Protein AF-A0A924T4J7-F1 (afdb_monomer)

Structure (mmCIF, N/CA/C/O backbone):
data_AF-A0A924T4J7-F1
#
_entry.id   AF-A0A924T4J7-F1
#
loop_
_atom_site.group_PDB
_atom_site.id
_atom_site.type_symbol
_atom_site.label_atom_id
_atom_site.label_alt_id
_atom_site.label_comp_id
_atom_site.label_asym_id
_atom_site.label_entity_id
_atom_site.label_seq_id
_atom_site.pdbx_PDB_ins_code
_atom_site.Cartn_x
_atom_site.Cartn_y
_atom_site.Cartn_z
_atom_site.occupancy
_atom_site.B_iso_or_equiv
_atom_site.auth_seq_id
_atom_site.auth_comp_id
_atom_site.auth_asym_id
_atom_site.auth_atom_id
_atom_site.pdbx_PDB_model_num
ATOM 1 N N . MET A 1 1 ? -29.521 -11.079 -44.364 1.00 37.94 1 MET A N 1
ATOM 2 C CA . MET A 1 1 ? -28.162 -11.646 -44.532 1.00 37.94 1 MET A CA 1
ATOM 3 C C . MET A 1 1 ? -27.134 -10.562 -44.211 1.00 37.94 1 MET A C 1
ATOM 5 O O . MET A 1 1 ? -26.866 -9.727 -45.057 1.00 37.94 1 MET A O 1
ATOM 9 N N . ASN A 1 2 ? -26.623 -10.524 -42.976 1.00 34.38 2 ASN A N 1
ATOM 10 C CA . ASN A 1 2 ? -25.603 -9.573 -42.510 1.00 34.38 2 ASN A CA 1
ATOM 11 C C . ASN A 1 2 ? -24.602 -10.342 -41.637 1.00 34.38 2 ASN A C 1
ATOM 13 O O . ASN A 1 2 ? -24.875 -10.587 -40.467 1.00 34.38 2 ASN A O 1
ATOM 17 N N . ARG A 1 3 ? -23.474 -10.766 -42.210 1.00 38.16 3 ARG A N 1
ATOM 18 C CA . ARG A 1 3 ? -22.336 -11.340 -41.471 1.00 38.16 3 ARG A CA 1
ATOM 19 C C . ARG A 1 3 ? -21.030 -11.013 -42.186 1.00 38.16 3 ARG A C 1
ATOM 21 O O . ARG A 1 3 ? -20.357 -11.911 -42.654 1.00 38.16 3 ARG A O 1
ATOM 28 N N . LEU A 1 4 ? -20.701 -9.732 -42.315 1.00 43.81 4 LEU A N 1
ATOM 29 C CA . LEU A 1 4 ? -19.388 -9.276 -42.786 1.00 43.81 4 LEU A CA 1
ATOM 30 C C . LEU A 1 4 ? -19.148 -7.856 -42.241 1.00 43.81 4 LEU A C 1
ATOM 32 O O . LEU A 1 4 ? -19.305 -6.886 -42.971 1.00 43.81 4 LEU A O 1
ATOM 36 N N . SER A 1 5 ? -18.855 -7.707 -40.941 1.00 44.81 5 SER A N 1
ATOM 37 C CA . SER A 1 5 ? -18.287 -6.442 -40.417 1.00 44.81 5 SER A CA 1
ATOM 38 C C . SER A 1 5 ? -17.597 -6.524 -39.042 1.00 44.81 5 SER A C 1
ATOM 40 O O . SER A 1 5 ? -17.389 -5.485 -38.425 1.00 44.81 5 SER A O 1
ATOM 42 N N . MET A 1 6 ? -17.253 -7.709 -38.523 1.00 33.22 6 MET A N 1
ATOM 43 C CA . MET A 1 6 ? -16.568 -7.810 -37.216 1.00 33.22 6 MET A CA 1
ATOM 44 C C . MET A 1 6 ? -15.094 -8.217 -37.311 1.00 33.22 6 MET A C 1
ATOM 46 O O . MET A 1 6 ? -14.317 -7.887 -36.425 1.00 33.22 6 MET A O 1
ATOM 50 N N . THR A 1 7 ? -14.660 -8.843 -38.405 1.00 35.38 7 THR A N 1
ATOM 51 C CA . THR A 1 7 ? -13.267 -9.293 -38.565 1.00 35.38 7 THR A CA 1
ATOM 52 C C . THR A 1 7 ? -12.297 -8.192 -39.009 1.00 35.38 7 THR A C 1
ATOM 54 O O . THR A 1 7 ? -11.117 -8.275 -38.697 1.00 35.38 7 THR A O 1
ATOM 57 N N . ALA A 1 8 ? -12.767 -7.119 -39.656 1.00 32.56 8 ALA A N 1
ATOM 58 C CA . ALA A 1 8 ? -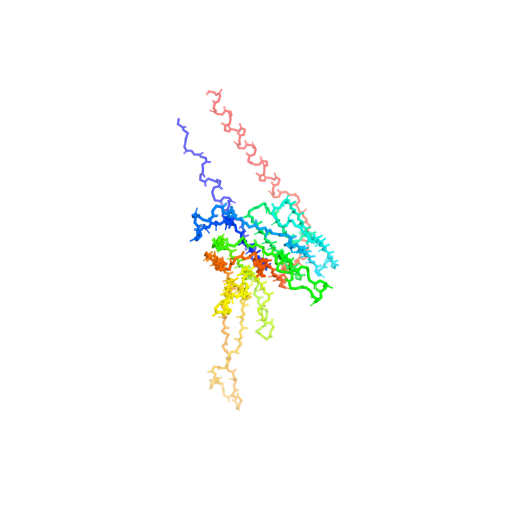11.894 -6.014 -40.083 1.00 32.56 8 ALA A CA 1
ATOM 59 C C . ALA A 1 8 ? -11.504 -5.058 -38.936 1.00 32.56 8 ALA A C 1
ATOM 61 O O . ALA A 1 8 ? -10.431 -4.465 -38.968 1.00 32.56 8 ALA A O 1
ATOM 62 N N . VAL A 1 9 ? -12.341 -4.943 -37.897 1.00 36.50 9 VAL A N 1
ATOM 63 C CA . VAL A 1 9 ? -12.056 -4.096 -36.723 1.00 36.50 9 VAL A CA 1
ATOM 64 C C . VAL A 1 9 ? -11.071 -4.786 -35.768 1.00 36.50 9 VAL A C 1
ATOM 66 O O . VAL A 1 9 ? -10.249 -4.120 -35.149 1.00 36.50 9 VAL A O 1
ATOM 69 N N . ALA A 1 10 ? -11.073 -6.123 -35.717 1.00 32.06 10 ALA A N 1
ATOM 70 C CA . ALA A 1 10 ? -10.156 -6.892 -34.875 1.00 32.06 10 ALA A CA 1
ATOM 71 C C . ALA A 1 10 ? -8.697 -6.869 -35.381 1.00 32.06 10 ALA A C 1
ATOM 73 O O . ALA A 1 10 ? -7.774 -6.828 -34.574 1.00 32.06 10 ALA A O 1
ATOM 74 N N . CYS A 1 11 ? -8.466 -6.823 -36.700 1.00 31.88 11 CYS A N 1
ATOM 75 C CA . CYS A 1 11 ? -7.107 -6.722 -37.253 1.00 31.88 11 CYS A CA 1
ATOM 76 C C . CYS A 1 11 ? -6.534 -5.294 -37.241 1.00 31.88 11 CYS A C 1
ATOM 78 O O . CYS A 1 11 ? -5.317 -5.139 -37.267 1.00 31.88 11 CYS A O 1
ATOM 80 N N . ALA A 1 12 ? -7.372 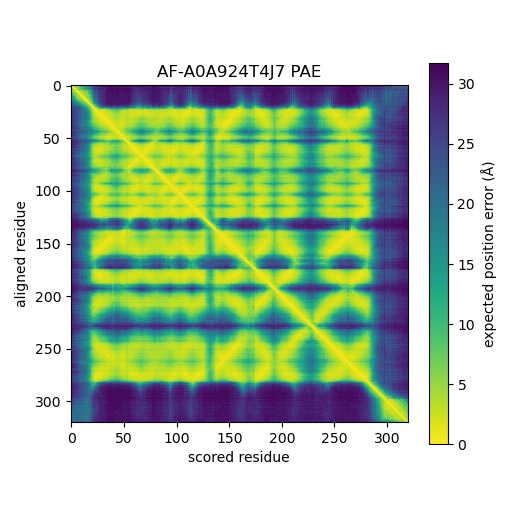-4.254 -37.153 1.00 30.53 12 ALA A N 1
ATOM 81 C CA . ALA A 1 12 ? -6.909 -2.867 -37.042 1.00 30.53 12 ALA A CA 1
ATOM 82 C C . ALA A 1 12 ? -6.394 -2.510 -35.630 1.00 30.53 12 ALA A C 1
ATOM 84 O O . ALA A 1 12 ? -5.595 -1.590 -35.490 1.00 30.53 12 ALA A O 1
ATOM 85 N N . LEU A 1 13 ? -6.788 -3.270 -34.600 1.00 36.28 13 LEU A N 1
ATOM 86 C CA . LEU A 1 13 ? -6.263 -3.170 -33.227 1.00 36.28 13 LEU A CA 1
ATOM 87 C C . LEU A 1 13 ? -5.001 -4.019 -32.989 1.00 36.28 13 LEU A C 1
ATOM 89 O O . LEU A 1 13 ? -4.328 -3.840 -31.983 1.00 36.28 13 LEU A O 1
ATOM 93 N N . ALA A 1 14 ? -4.652 -4.922 -33.911 1.00 31.06 14 ALA A N 1
ATOM 94 C CA . ALA A 1 14 ? -3.444 -5.750 -33.822 1.00 31.06 14 ALA A CA 1
ATOM 95 C C . ALA A 1 14 ? -2.208 -5.105 -34.487 1.00 31.06 14 ALA A C 1
ATOM 97 O O . ALA A 1 14 ? -1.116 -5.664 -34.435 1.00 31.06 14 ALA A O 1
ATOM 98 N N . LEU A 1 15 ? -2.376 -3.933 -35.113 1.00 34.62 15 LEU A N 1
ATOM 99 C CA . LEU A 1 15 ? -1.318 -3.171 -35.792 1.00 34.62 15 LEU A CA 1
ATOM 100 C C . LEU A 1 15 ? -0.992 -1.833 -35.109 1.00 34.62 15 LEU A C 1
ATOM 102 O O . LEU A 1 15 ? -0.152 -1.085 -35.611 1.00 34.62 15 LEU A O 1
ATOM 106 N N . SER A 1 16 ? -1.574 -1.542 -33.940 1.00 31.28 16 SER A N 1
ATOM 107 C CA . SER A 1 16 ? -0.942 -0.610 -33.005 1.00 31.28 16 SER A CA 1
ATOM 108 C C . SER A 1 16 ? 0.301 -1.303 -32.462 1.00 31.28 16 SER A C 1
ATOM 110 O O . SER A 1 16 ? 0.232 -2.069 -31.501 1.00 31.28 16 SER A O 1
ATOM 112 N N . ALA A 1 17 ? 1.412 -1.095 -33.167 1.00 32.94 17 ALA A N 1
ATOM 113 C CA . ALA A 1 17 ? 2.747 -1.464 -32.751 1.00 32.94 17 ALA A CA 1
ATOM 114 C C . ALA A 1 17 ? 2.880 -1.263 -31.239 1.00 32.94 17 ALA A C 1
ATOM 116 O O . ALA A 1 17 ? 2.625 -0.173 -30.728 1.00 32.94 17 ALA A O 1
ATOM 117 N N . THR A 1 18 ? 3.246 -2.330 -30.538 1.00 37.53 18 THR A N 1
ATOM 118 C CA . THR A 1 18 ? 3.709 -2.287 -29.158 1.00 37.53 18 THR A CA 1
ATOM 119 C C . THR A 1 18 ? 4.924 -1.367 -29.104 1.00 37.53 18 THR A C 1
ATOM 121 O O . THR A 1 18 ? 6.061 -1.812 -29.247 1.00 37.53 18 THR A O 1
ATOM 124 N N . THR A 1 19 ? 4.702 -0.067 -28.947 1.00 39.88 19 THR A N 1
ATOM 125 C CA . THR A 1 19 ? 5.719 0.840 -28.438 1.00 39.88 19 THR A CA 1
ATOM 126 C C . THR A 1 19 ? 5.965 0.387 -27.012 1.00 39.88 19 THR A C 1
ATOM 128 O O . THR A 1 19 ? 5.168 0.625 -26.108 1.00 39.88 19 THR A O 1
ATOM 131 N N . SER A 1 20 ? 7.009 -0.409 -26.846 1.00 50.53 20 SER A N 1
ATOM 132 C CA . SER A 1 20 ? 7.425 -0.938 -25.567 1.00 50.53 20 SER A CA 1
ATOM 133 C C . SER A 1 20 ? 8.014 0.229 -24.771 1.00 50.53 20 SER A C 1
ATOM 135 O O . SER A 1 20 ? 9.149 0.646 -24.991 1.00 50.53 20 SER A O 1
ATOM 137 N N . PHE A 1 21 ? 7.191 0.833 -23.919 1.00 60.69 21 PHE A N 1
ATOM 138 C CA . PHE A 1 21 ? 7.582 1.952 -23.070 1.00 60.69 21 PHE A CA 1
ATOM 139 C C . PHE A 1 21 ? 8.221 1.442 -21.777 1.00 60.69 21 PHE A C 1
ATOM 141 O O . PHE A 1 21 ? 7.867 0.371 -21.280 1.00 60.69 21 PHE A O 1
ATOM 148 N N . ALA A 1 22 ? 9.160 2.215 -21.231 1.00 65.00 22 ALA A N 1
ATOM 149 C CA . ALA A 1 22 ? 9.528 2.085 -19.830 1.00 65.00 22 ALA A CA 1
ATOM 150 C C . ALA A 1 22 ? 8.324 2.516 -18.990 1.00 65.00 22 ALA A C 1
ATOM 152 O O . ALA A 1 22 ? 7.876 3.660 -19.094 1.00 65.00 22 ALA A O 1
ATOM 153 N N . ALA A 1 23 ? 7.769 1.589 -18.219 1.00 82.88 23 ALA A N 1
ATOM 154 C CA . ALA A 1 23 ? 6.587 1.845 -17.418 1.00 82.88 23 ALA A CA 1
ATOM 155 C C . ALA A 1 23 ? 6.701 1.131 -16.078 1.00 82.88 23 ALA A C 1
ATOM 157 O O . ALA A 1 23 ? 7.076 -0.039 -16.003 1.00 82.88 23 ALA A O 1
ATOM 158 N N . SER A 1 24 ? 6.338 1.850 -15.029 1.00 91.19 24 SER A N 1
ATOM 159 C CA . SER A 1 24 ? 6.231 1.329 -13.675 1.00 91.19 24 SER A CA 1
ATOM 160 C C . SER A 1 24 ? 4.852 1.675 -13.154 1.00 91.19 24 SER A C 1
ATOM 162 O O . SER A 1 24 ? 4.409 2.811 -13.290 1.00 91.19 24 SER A O 1
ATOM 164 N N . SER A 1 25 ? 4.162 0.719 -12.549 1.00 94.44 25 SER A N 1
ATOM 165 C CA . SER A 1 25 ? 2.872 0.949 -11.904 1.00 94.44 25 SER A CA 1
ATOM 166 C C . SER A 1 25 ? 2.764 0.128 -10.635 1.00 94.44 25 SER A C 1
ATOM 168 O O . SER A 1 25 ? 3.286 -0.982 -10.549 1.00 94.44 25 SER A O 1
ATOM 170 N N . ALA A 1 26 ? 2.111 0.686 -9.628 1.00 95.38 26 ALA A N 1
ATOM 171 C CA . ALA A 1 26 ? 1.856 -0.010 -8.380 1.00 95.38 26 ALA A CA 1
ATOM 172 C C . ALA A 1 26 ? 0.514 0.419 -7.804 1.00 95.38 26 ALA A C 1
ATOM 174 O O . ALA A 1 26 ? 0.115 1.580 -7.916 1.00 95.38 26 ALA A O 1
ATOM 175 N N . SER A 1 27 ? -0.164 -0.518 -7.156 1.00 96.81 27 SER A N 1
ATOM 176 C CA . SER A 1 27 ? -1.366 -0.269 -6.372 1.00 96.81 27 SER A CA 1
ATOM 177 C C . SER A 1 27 ? -1.313 -1.063 -5.071 1.00 96.81 27 SER A C 1
ATOM 179 O O . SER A 1 27 ? -0.812 -2.184 -5.004 1.00 96.81 27 SER A O 1
ATOM 181 N N . ALA A 1 28 ? -1.822 -0.460 -4.008 1.00 96.38 28 ALA A N 1
ATOM 182 C CA . ALA A 1 28 ? -1.979 -1.078 -2.707 1.00 96.38 28 ALA A CA 1
ATOM 183 C C . ALA A 1 28 ? -3.353 -0.706 -2.160 1.00 96.38 28 ALA A C 1
ATOM 185 O O . ALA A 1 28 ? -3.774 0.452 -2.224 1.00 96.38 28 ALA A O 1
ATOM 186 N N . SER A 1 29 ? -4.064 -1.684 -1.613 1.00 96.88 29 SER A N 1
ATOM 187 C CA . SER A 1 29 ? -5.375 -1.459 -1.027 1.00 96.88 29 SER A CA 1
ATOM 188 C C . SER A 1 29 ? -5.626 -2.323 0.195 1.00 96.88 29 SER A C 1
ATOM 190 O O . SER A 1 29 ? -5.161 -3.457 0.285 1.00 96.88 29 SER A O 1
ATOM 192 N N . ILE A 1 30 ? -6.391 -1.754 1.121 1.00 95.88 30 ILE A N 1
ATOM 193 C CA . ILE A 1 30 ? -7.042 -2.450 2.225 1.00 95.88 30 ILE A CA 1
ATOM 194 C C . ILE A 1 30 ? -8.532 -2.153 2.083 1.00 95.88 30 ILE A C 1
ATOM 196 O O . ILE A 1 30 ? -8.931 -0.988 2.070 1.00 95.88 30 ILE A O 1
ATOM 200 N N . GLN A 1 31 ? -9.350 -3.186 1.943 1.00 94.12 31 GLN A N 1
ATOM 201 C CA . GLN A 1 31 ? -10.791 -3.094 1.721 1.00 94.12 31 GLN A CA 1
ATOM 202 C C . GLN A 1 31 ? -11.543 -3.988 2.705 1.00 94.12 31 GLN A C 1
ATOM 204 O O . GLN A 1 31 ? -10.943 -4.780 3.431 1.00 94.12 31 GLN A O 1
ATOM 209 N N . ASN A 1 32 ? -12.872 -3.853 2.723 1.00 92.19 32 ASN A N 1
ATOM 210 C CA . ASN A 1 32 ? -13.766 -4.657 3.558 1.00 92.19 32 ASN A CA 1
ATOM 211 C C . ASN A 1 32 ? -13.350 -4.674 5.035 1.00 92.19 32 ASN A C 1
ATOM 213 O O . ASN A 1 32 ? -13.443 -5.708 5.692 1.00 92.19 32 ASN A O 1
ATOM 217 N N . LEU A 1 33 ? -12.878 -3.536 5.556 1.00 91.31 33 LEU A N 1
ATOM 218 C CA . LEU A 1 33 ? -12.491 -3.438 6.956 1.00 91.31 33 LEU A CA 1
ATOM 219 C C . LEU A 1 33 ? -13.724 -3.631 7.846 1.00 91.31 33 LEU A C 1
ATOM 221 O O . LEU A 1 33 ? -14.692 -2.874 7.757 1.00 91.31 33 LEU A O 1
ATOM 225 N N . GLN A 1 34 ? -13.672 -4.638 8.712 1.00 92.75 34 GLN A N 1
ATOM 226 C CA . GLN A 1 34 ? -14.751 -4.998 9.624 1.00 92.75 34 GLN A CA 1
ATOM 227 C C . GLN A 1 34 ? -14.245 -5.063 11.058 1.00 92.75 34 GLN A C 1
ATOM 229 O O . GLN A 1 34 ? -13.173 -5.603 11.332 1.00 92.75 34 GLN A O 1
ATOM 234 N N . PHE A 1 35 ? -15.077 -4.560 11.964 1.00 92.38 35 PHE A N 1
ATOM 235 C CA . PHE A 1 35 ? -14.890 -4.620 13.405 1.00 92.38 35 PHE A CA 1
ATOM 236 C C . PHE A 1 35 ? -16.042 -5.436 13.989 1.00 92.38 35 PHE A C 1
ATOM 238 O O . PHE A 1 35 ? -17.206 -5.076 13.818 1.00 92.38 35 PHE A O 1
ATOM 245 N N . GLN A 1 36 ? -15.723 -6.543 14.649 1.00 95.44 36 GLN A N 1
ATOM 246 C CA . GLN A 1 36 ? -16.698 -7.414 15.300 1.00 95.44 36 GLN A CA 1
ATOM 247 C C . GLN A 1 36 ? -16.390 -7.472 16.785 1.00 95.44 36 GLN A C 1
ATOM 249 O O . GLN A 1 36 ? -15.253 -7.746 17.161 1.00 95.44 36 GLN A O 1
ATOM 254 N N . ILE A 1 37 ? -17.392 -7.220 17.621 1.00 95.88 37 ILE A N 1
ATOM 255 C CA . ILE A 1 37 ? -17.241 -7.256 19.071 1.00 95.88 37 ILE A CA 1
ATOM 256 C C . ILE A 1 37 ? -18.050 -8.403 19.670 1.00 95.88 37 ILE A C 1
ATOM 258 O O . ILE A 1 37 ? -19.208 -8.616 19.311 1.00 95.88 37 ILE A O 1
ATOM 262 N N . PHE A 1 38 ? -17.425 -9.122 20.593 1.00 95.19 38 PHE A N 1
ATOM 263 C CA . PHE A 1 38 ? -18.023 -10.187 21.380 1.00 95.19 38 PHE A CA 1
ATOM 264 C C . PHE A 1 38 ? -17.948 -9.814 22.850 1.00 95.19 38 PHE A C 1
ATOM 266 O O . PHE A 1 38 ? -16.921 -9.331 23.323 1.00 95.19 38 PHE A O 1
ATOM 273 N N . ASP A 1 39 ? -19.048 -10.040 23.548 1.00 94.81 39 ASP A N 1
ATOM 274 C CA . ASP A 1 39 ? -19.125 -9.936 24.996 1.00 94.81 39 ASP A CA 1
ATOM 275 C C . ASP A 1 39 ? -18.667 -11.265 25.620 1.00 94.81 39 ASP A C 1
ATOM 277 O O . ASP A 1 39 ? -19.158 -12.335 25.247 1.00 94.81 39 ASP A O 1
ATOM 281 N N . LEU A 1 40 ? -17.685 -11.204 26.518 1.00 92.31 40 LEU A N 1
ATOM 282 C CA . LEU A 1 40 ? -17.164 -12.354 27.256 1.00 92.31 40 LEU A CA 1
ATOM 283 C C . LEU A 1 40 ? -17.958 -12.635 28.534 1.00 92.31 40 LEU A C 1
ATOM 285 O O . LEU A 1 40 ? -17.872 -13.750 29.052 1.00 92.31 40 LEU A O 1
ATOM 289 N N . MET A 1 41 ? -18.728 -11.668 29.039 1.00 92.75 41 MET A N 1
ATOM 290 C CA . MET A 1 41 ? -19.529 -11.805 30.253 1.00 92.75 41 MET A CA 1
ATOM 291 C C . MET A 1 41 ? -20.948 -11.222 30.088 1.00 92.75 41 MET A C 1
ATOM 293 O O . MET A 1 41 ? -21.341 -10.351 30.855 1.00 92.75 41 MET A O 1
ATOM 297 N N . PRO A 1 42 ? -21.816 -11.797 29.226 1.00 89.06 42 PRO A N 1
ATOM 298 C CA . PRO A 1 42 ? -23.150 -11.238 28.940 1.00 89.06 42 PRO A CA 1
ATOM 299 C C . PRO A 1 42 ? -24.105 -11.118 30.137 1.00 89.06 42 PRO A C 1
ATOM 301 O O . PRO A 1 42 ? -25.179 -10.528 30.035 1.00 89.06 42 PRO A O 1
ATOM 304 N N . ALA A 1 43 ? -23.761 -11.750 31.260 1.00 91.62 43 ALA A N 1
ATOM 305 C CA . ALA A 1 43 ? -24.553 -11.751 32.481 1.00 91.62 43 ALA A CA 1
ATOM 306 C C . ALA A 1 43 ? -24.247 -10.566 33.417 1.00 91.62 43 ALA A C 1
ATOM 308 O O . ALA A 1 43 ? -24.983 -10.382 34.386 1.00 91.62 43 ALA A O 1
ATOM 309 N N . ASP A 1 44 ? -23.188 -9.784 33.172 1.00 88.06 44 ASP A N 1
ATOM 310 C CA . ASP A 1 44 ? -22.819 -8.639 34.021 1.00 88.06 44 ASP A CA 1
ATOM 311 C C . ASP A 1 44 ? -23.685 -7.389 33.781 1.00 88.06 44 ASP A C 1
ATOM 313 O O . ASP A 1 44 ? -23.705 -6.475 34.607 1.00 88.06 44 ASP A O 1
ATOM 317 N N . GLY A 1 45 ? -24.441 -7.364 32.679 1.00 83.31 45 GLY A N 1
ATOM 318 C CA . GLY A 1 45 ? -25.285 -6.236 32.291 1.00 83.31 45 GLY A CA 1
ATOM 319 C C . GLY A 1 45 ? -24.508 -5.017 31.782 1.00 83.31 45 GLY A C 1
ATOM 320 O O . GLY A 1 45 ? -25.103 -3.944 31.640 1.00 83.31 45 GLY A O 1
ATOM 321 N N . VAL A 1 46 ? -23.209 -5.149 31.505 1.00 85.06 46 VAL A N 1
ATOM 322 C CA . VAL A 1 46 ? -22.358 -4.100 30.939 1.00 85.06 46 VAL A CA 1
ATOM 323 C C . VAL A 1 46 ? -22.410 -4.187 29.415 1.00 85.06 46 VAL A C 1
ATOM 325 O O . VAL A 1 46 ? -22.173 -5.226 28.816 1.00 85.06 46 VAL A O 1
ATOM 328 N N . ALA A 1 47 ? -22.727 -3.075 28.752 1.00 88.88 47 ALA A N 1
ATOM 329 C CA . ALA A 1 47 ? -22.768 -3.053 27.293 1.00 88.88 47 ALA A CA 1
ATOM 330 C C . ALA A 1 47 ? -21.354 -3.145 26.697 1.00 88.88 47 ALA A C 1
ATOM 332 O O . ALA A 1 47 ? -20.473 -2.347 27.034 1.00 88.88 47 ALA A O 1
ATOM 333 N N . ASN A 1 48 ? -21.166 -4.056 25.745 1.00 92.00 48 ASN A N 1
ATOM 334 C CA . ASN A 1 48 ? -19.934 -4.158 24.980 1.00 92.00 48 ASN A CA 1
ATOM 335 C C . ASN A 1 48 ? -19.838 -3.044 23.921 1.00 92.00 48 ASN A C 1
ATOM 337 O O . ASN A 1 48 ? -20.800 -2.717 23.224 1.00 92.00 48 ASN A O 1
ATOM 341 N N . TYR A 1 49 ? -18.663 -2.432 23.779 1.00 93.69 49 TYR A N 1
ATOM 342 C CA . TYR A 1 49 ? -18.414 -1.420 22.756 1.00 93.69 49 TYR A CA 1
ATOM 343 C C . TYR A 1 49 ? -16.921 -1.258 22.435 1.00 93.69 49 TYR A C 1
ATOM 345 O O . TYR A 1 49 ? -16.041 -1.624 23.215 1.00 93.69 49 TYR A O 1
ATOM 353 N N . TYR A 1 50 ? -16.627 -0.630 21.293 1.00 92.38 50 TYR A N 1
ATOM 354 C CA . TYR A 1 50 ? -15.286 -0.142 20.967 1.00 92.38 50 TYR A CA 1
ATOM 355 C C . TYR A 1 50 ? -15.323 1.313 20.477 1.00 92.38 50 TYR A C 1
ATOM 357 O O . TYR A 1 50 ? -16.347 1.787 19.982 1.00 92.38 50 TYR A O 1
ATOM 365 N N . LYS A 1 51 ? -14.210 2.043 20.624 1.00 89.19 51 LYS A N 1
ATOM 366 C CA . LYS A 1 51 ? -14.046 3.430 20.142 1.00 89.19 51 LYS A CA 1
ATOM 367 C C . LYS A 1 51 ? -12.710 3.602 19.421 1.00 89.19 51 LYS A C 1
ATOM 369 O O . LYS A 1 51 ? -11.701 3.060 19.852 1.00 89.19 51 LYS A O 1
ATOM 374 N N . THR A 1 52 ? -12.696 4.401 18.356 1.00 82.06 52 THR A N 1
ATOM 375 C CA . THR A 1 52 ? -11.521 4.718 17.515 1.00 82.06 52 THR A CA 1
ATOM 376 C C . THR A 1 52 ? -11.014 6.147 17.763 1.00 82.06 52 THR A C 1
ATOM 378 O O . THR A 1 52 ? -10.726 6.896 16.827 1.00 82.06 52 THR A O 1
ATOM 381 N N . THR A 1 53 ? -10.988 6.576 19.026 1.00 67.50 53 THR A N 1
ATOM 382 C CA . THR A 1 53 ? -10.946 7.987 19.457 1.00 67.50 53 THR A CA 1
ATOM 383 C C . THR A 1 53 ? -9.744 8.789 18.949 1.00 67.50 53 THR A C 1
ATOM 385 O O . THR A 1 53 ? -9.875 10.000 18.794 1.00 67.50 53 THR A O 1
ATOM 388 N N . ASN A 1 54 ? -8.623 8.142 18.602 1.00 70.38 54 ASN A N 1
ATOM 389 C CA . ASN A 1 54 ? -7.384 8.810 18.166 1.00 70.38 54 ASN A CA 1
ATOM 390 C C . ASN A 1 54 ? -6.757 8.209 16.894 1.00 70.38 54 ASN A C 1
ATOM 392 O O . ASN A 1 54 ? -5.552 8.331 16.674 1.00 70.38 54 ASN A O 1
ATOM 396 N N . LEU A 1 55 ? -7.551 7.543 16.052 1.00 80.25 55 LEU A N 1
ATOM 397 C CA . LEU A 1 55 ? -7.092 7.113 14.727 1.00 80.25 55 LEU A CA 1
ATOM 398 C C . LEU A 1 55 ? -7.099 8.315 13.778 1.00 80.25 55 LEU A C 1
ATOM 400 O O . LEU A 1 55 ? -8.140 8.664 13.212 1.00 80.25 55 LEU A O 1
ATOM 404 N N . GLY A 1 56 ? -5.950 8.973 13.639 1.00 85.69 56 GLY A N 1
ATOM 405 C CA . GLY A 1 56 ? -5.736 9.988 12.615 1.00 85.69 56 GLY A CA 1
ATOM 406 C C . GLY A 1 56 ? -5.291 9.367 11.294 1.00 85.69 56 GLY A C 1
ATOM 407 O O . GLY A 1 56 ? -5.099 8.157 11.185 1.00 85.69 56 GLY A O 1
ATOM 408 N N . ILE A 1 57 ? -5.119 10.198 10.274 1.00 89.06 57 ILE A N 1
ATOM 409 C CA . ILE A 1 57 ? -4.636 9.803 8.953 1.00 89.06 57 ILE A CA 1
ATOM 410 C C . ILE A 1 57 ? -3.544 10.759 8.490 1.00 89.06 57 ILE A C 1
ATOM 412 O O . ILE A 1 57 ? -3.648 11.971 8.688 1.00 89.06 57 ILE A O 1
ATOM 416 N N . ASN A 1 58 ? -2.539 10.204 7.826 1.00 92.00 58 ASN A N 1
ATOM 417 C CA . ASN A 1 58 ? -1.616 10.914 6.959 1.00 92.00 58 ASN A CA 1
ATOM 418 C C . ASN A 1 58 ? -1.768 10.340 5.552 1.00 92.00 58 ASN A C 1
ATOM 420 O O . ASN A 1 58 ? -1.683 9.129 5.354 1.00 92.00 58 ASN A O 1
ATOM 424 N N . LEU A 1 59 ? -2.001 11.216 4.589 1.00 93.38 59 LEU A N 1
ATOM 425 C CA . LEU A 1 59 ? -2.091 10.905 3.175 1.00 93.38 59 LEU A CA 1
ATOM 426 C C . LEU A 1 59 ? -1.079 11.785 2.448 1.00 93.38 59 LEU A C 1
ATOM 428 O O . LEU A 1 59 ? -1.069 13.001 2.639 1.00 93.38 59 LEU A O 1
ATOM 432 N N . SER A 1 60 ? -0.258 11.187 1.595 1.00 96.69 60 SER A N 1
ATOM 433 C CA . SER A 1 60 ? 0.641 11.908 0.698 1.00 96.69 60 SER A CA 1
ATOM 434 C C . SER A 1 60 ? 0.669 11.254 -0.674 1.00 96.69 60 SER A C 1
ATOM 436 O O . SER A 1 60 ? 0.639 10.033 -0.792 1.00 96.69 60 SER A O 1
ATOM 438 N N . VAL A 1 61 ? 0.726 12.071 -1.718 1.00 97.12 61 VAL A N 1
ATOM 439 C CA . VAL A 1 61 ? 0.971 11.630 -3.093 1.00 97.12 61 VAL A CA 1
ATOM 440 C C . VAL A 1 61 ? 1.947 12.588 -3.756 1.00 97.12 61 VAL A C 1
ATOM 442 O O . VAL A 1 61 ? 1.932 13.788 -3.474 1.00 97.12 61 VAL A O 1
ATOM 445 N N . SER A 1 62 ? 2.794 12.065 -4.631 1.00 97.75 62 SER A N 1
ATOM 446 C CA . SER A 1 62 ? 3.703 12.856 -5.449 1.00 97.75 62 SER A CA 1
ATOM 447 C C . SER A 1 62 ? 3.892 12.217 -6.816 1.00 97.75 62 SER A C 1
ATOM 449 O O . SER A 1 62 ? 4.066 11.002 -6.910 1.00 97.75 62 SER A O 1
ATOM 451 N N . ALA A 1 63 ? 3.949 13.041 -7.850 1.00 96.44 63 ALA A N 1
ATOM 452 C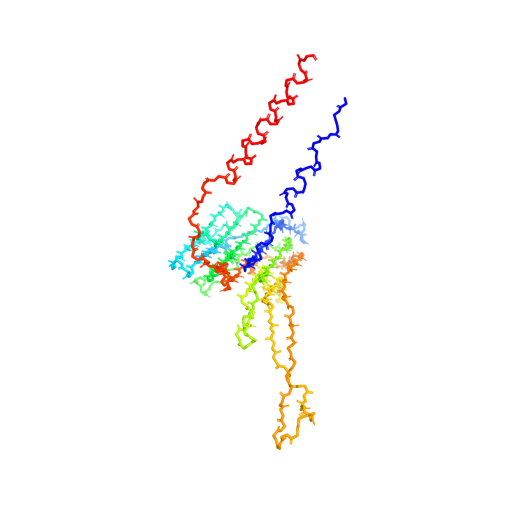 CA . ALA A 1 63 ? 4.350 12.662 -9.195 1.00 96.44 63 ALA A CA 1
ATOM 453 C C . ALA A 1 63 ? 5.438 13.628 -9.675 1.00 96.44 63 ALA A C 1
ATOM 455 O O . ALA A 1 63 ? 5.440 14.809 -9.322 1.00 96.44 63 ALA A O 1
ATOM 456 N N . SER A 1 64 ? 6.392 13.125 -10.449 1.00 96.06 64 SER A N 1
ATOM 457 C CA . SER A 1 64 ? 7.469 13.931 -11.020 1.00 96.06 64 SER A CA 1
ATOM 458 C C . SER A 1 64 ? 7.836 13.455 -12.415 1.00 96.06 64 SER A C 1
ATOM 460 O O . SER A 1 64 ? 7.802 12.252 -12.698 1.00 96.06 64 SER A O 1
ATOM 462 N N . ASP A 1 65 ? 8.227 14.420 -13.238 1.00 92.62 65 ASP A N 1
ATOM 463 C CA . ASP A 1 65 ? 8.841 14.230 -14.543 1.00 92.62 65 ASP A CA 1
ATOM 464 C C . ASP A 1 65 ? 10.145 15.040 -14.583 1.00 92.62 65 ASP A C 1
ATOM 466 O O . ASP A 1 65 ? 10.160 16.272 -14.652 1.00 92.62 65 ASP A O 1
ATOM 470 N N . GLY A 1 66 ? 11.271 14.334 -14.500 1.00 86.88 66 GLY A N 1
ATOM 471 C CA . GLY A 1 66 ? 12.602 14.929 -14.537 1.00 86.88 66 GLY A CA 1
ATOM 472 C C . GLY A 1 66 ? 12.996 15.481 -15.908 1.00 86.88 66 GLY A C 1
ATOM 473 O O . GLY A 1 66 ? 13.916 16.294 -15.974 1.00 86.88 66 GLY A O 1
ATOM 474 N N . SER A 1 67 ? 12.310 15.088 -16.985 1.00 83.75 67 SER A N 1
ATOM 475 C CA . SER A 1 67 ? 12.581 15.586 -18.336 1.00 83.75 67 SER A CA 1
ATOM 476 C C . SER A 1 67 ? 12.048 17.005 -18.542 1.00 83.75 67 SER A C 1
ATOM 478 O O . SER A 1 67 ? 12.677 17.808 -19.237 1.00 83.75 67 SER A O 1
ATOM 480 N N . THR A 1 68 ? 10.931 17.340 -17.885 1.00 87.25 68 THR A N 1
ATOM 481 C CA . THR A 1 68 ? 10.350 18.691 -17.863 1.00 87.25 68 THR A CA 1
ATOM 482 C C . THR A 1 68 ? 10.724 19.475 -16.602 1.00 87.25 68 THR A C 1
ATOM 484 O O . THR A 1 68 ? 10.532 20.689 -16.552 1.00 87.25 68 THR A O 1
ATOM 487 N N . GLY A 1 69 ? 11.304 18.809 -15.595 1.00 88.94 69 GLY A N 1
ATOM 488 C CA . GLY A 1 69 ? 11.610 19.397 -14.287 1.00 88.94 69 GLY A CA 1
ATOM 489 C C . GLY A 1 69 ? 10.363 19.638 -13.432 1.00 88.94 69 GLY A C 1
ATOM 490 O O . GLY A 1 69 ? 10.417 20.384 -12.454 1.00 88.94 69 GLY A O 1
ATOM 491 N N . SER A 1 70 ? 9.239 19.029 -13.808 1.00 92.69 70 SER A N 1
ATOM 492 C CA . SER A 1 70 ? 7.940 19.238 -13.182 1.00 92.69 70 SER A CA 1
ATOM 493 C C . SER A 1 70 ? 7.741 18.272 -12.020 1.00 92.69 70 SER A C 1
ATOM 495 O O . SER A 1 70 ? 8.132 17.104 -12.057 1.00 92.69 70 SER A O 1
ATOM 497 N N . THR A 1 71 ? 7.135 18.753 -10.942 1.00 95.62 71 THR A N 1
ATOM 498 C CA . THR A 1 71 ? 6.780 17.933 -9.783 1.00 95.62 71 THR A CA 1
ATOM 499 C C . THR A 1 71 ? 5.495 18.464 -9.184 1.00 95.62 71 THR A C 1
ATOM 501 O O . THR A 1 71 ? 5.367 19.663 -8.938 1.00 95.62 71 THR A O 1
ATOM 504 N N . GLU A 1 72 ? 4.567 17.561 -8.903 1.00 97.44 72 GLU A N 1
ATOM 505 C CA . GLU A 1 72 ? 3.353 17.853 -8.164 1.00 97.44 72 GLU A CA 1
ATOM 506 C C . GLU A 1 72 ? 3.308 16.959 -6.929 1.00 97.44 72 GLU A C 1
ATOM 508 O O . GLU A 1 72 ? 3.619 15.767 -6.974 1.00 97.44 72 GLU A O 1
ATOM 513 N N . SER A 1 73 ? 2.941 17.540 -5.792 1.00 96.69 73 SER A N 1
ATOM 514 C CA . SER A 1 73 ? 2.770 16.785 -4.561 1.00 96.69 73 SER A CA 1
ATOM 515 C C . SER A 1 73 ? 1.654 17.378 -3.729 1.00 96.69 73 SER A C 1
ATOM 517 O O . SER A 1 73 ? 1.475 18.594 -3.673 1.00 96.69 73 SER A O 1
ATOM 519 N N . HIS A 1 74 ? 0.921 16.501 -3.058 1.00 96.38 74 HIS A N 1
ATOM 520 C CA . HIS A 1 74 ? -0.178 16.876 -2.188 1.00 96.38 74 HIS A CA 1
ATOM 521 C C . HIS A 1 74 ? -0.121 16.044 -0.923 1.00 96.38 74 HIS A C 1
ATOM 523 O O . HIS A 1 74 ? 0.114 14.834 -0.958 1.00 96.38 74 HIS A O 1
ATOM 529 N N . SER A 1 75 ? -0.378 16.689 0.208 1.00 94.31 75 SER A N 1
ATOM 530 C CA . SER A 1 75 ? -0.488 16.011 1.491 1.00 94.31 75 SER A CA 1
ATOM 531 C C . SER A 1 75 ? -1.745 16.447 2.227 1.00 94.31 75 SER A C 1
ATOM 533 O O . SER A 1 75 ? -2.238 17.566 2.081 1.00 94.31 75 SER A O 1
ATOM 535 N N . TYR A 1 76 ? -2.297 15.523 2.999 1.00 91.56 76 TYR A N 1
ATOM 536 C CA . TYR A 1 76 ? -3.441 15.758 3.855 1.00 91.56 76 TYR A CA 1
ATOM 537 C C . TYR A 1 76 ? -3.253 14.981 5.148 1.00 91.56 76 TYR A C 1
ATOM 539 O O . TYR A 1 76 ? -2.982 13.781 5.128 1.00 91.56 76 TYR A O 1
ATOM 547 N N . SER A 1 77 ? -3.440 15.652 6.275 1.00 90.38 77 SER A N 1
ATOM 548 C CA . SER A 1 77 ? -3.457 15.006 7.577 1.00 90.38 77 SER A CA 1
ATOM 549 C C . SER A 1 77 ? -4.708 15.400 8.344 1.00 90.38 77 SER A C 1
ATOM 551 O O . SER A 1 77 ? -5.204 16.526 8.260 1.00 90.38 77 SER A O 1
ATOM 553 N N . ARG A 1 78 ? -5.242 14.443 9.097 1.00 86.38 78 ARG A N 1
ATOM 554 C CA . ARG A 1 78 ? -6.326 14.681 10.048 1.00 86.38 78 ARG A CA 1
ATOM 555 C C . ARG A 1 78 ? -6.020 13.915 11.314 1.00 86.38 78 ARG A C 1
ATOM 557 O O . ARG A 1 78 ? -5.671 12.744 11.257 1.00 86.38 78 ARG A O 1
ATOM 564 N N . SER A 1 79 ? -6.147 14.570 12.457 1.00 81.94 79 SER A N 1
ATOM 565 C CA . SER A 1 79 ? -5.733 13.998 13.735 1.00 81.94 79 SER A CA 1
ATOM 566 C C . SER A 1 79 ? -6.681 12.943 14.298 1.00 81.94 79 SER A C 1
ATOM 568 O O . SER A 1 79 ? -6.253 12.156 15.134 1.00 81.94 79 SER A O 1
ATOM 570 N N . THR A 1 80 ? -7.940 12.923 13.858 1.00 78.69 80 THR A N 1
ATOM 571 C CA . THR A 1 80 ? -8.980 12.031 14.381 1.00 78.69 80 THR A CA 1
ATOM 572 C C . THR A 1 80 ? -10.013 11.673 13.315 1.00 78.69 80 THR A C 1
ATOM 574 O O . THR A 1 80 ? -10.187 12.384 12.318 1.00 78.69 80 THR A O 1
ATOM 577 N N . GLY A 1 81 ? -10.750 10.588 13.564 1.00 71.06 81 GLY A N 1
ATOM 578 C CA . GLY A 1 81 ? -11.922 10.217 12.779 1.00 71.06 81 GLY A CA 1
ATOM 579 C C . GLY A 1 81 ? -11.607 9.432 11.512 1.00 71.06 81 GLY A C 1
ATOM 580 O O . GLY A 1 81 ? -12.305 9.613 10.514 1.00 71.06 81 GLY A O 1
ATOM 581 N N . LEU A 1 82 ? -10.594 8.561 11.518 1.00 73.69 82 LEU A N 1
ATOM 582 C CA . LEU A 1 82 ? -10.442 7.559 10.462 1.00 73.69 82 LEU A CA 1
ATOM 583 C C . LEU A 1 82 ? -11.789 6.861 10.194 1.00 73.69 82 LEU A C 1
ATOM 585 O O . LEU A 1 82 ? -12.515 6.550 11.137 1.00 73.69 82 LEU A O 1
ATOM 589 N N . PHE A 1 83 ? -12.137 6.686 8.915 1.00 72.94 83 PHE A N 1
ATOM 590 C CA . PHE A 1 83 ? -13.411 6.117 8.436 1.00 72.94 83 PHE A CA 1
ATOM 591 C C . PHE A 1 83 ? -14.678 6.957 8.653 1.00 72.94 83 PHE A C 1
ATOM 593 O O . PHE A 1 83 ? -15.740 6.598 8.155 1.00 72.94 83 PHE A O 1
ATOM 600 N N . THR A 1 84 ? -14.591 8.113 9.316 1.00 80.44 84 THR A N 1
ATOM 601 C CA . THR A 1 84 ? -15.741 9.034 9.463 1.00 80.44 84 THR A CA 1
ATOM 602 C C . THR A 1 84 ? -15.915 9.979 8.273 1.00 80.44 84 THR A C 1
ATOM 604 O O . THR A 1 84 ? -16.834 10.794 8.239 1.00 80.44 84 THR A O 1
ATOM 607 N N . PHE A 1 85 ? -15.006 9.911 7.303 1.00 83.38 85 PHE A N 1
ATOM 608 C CA . PHE A 1 85 ? -14.992 10.751 6.116 1.00 83.38 85 PHE A CA 1
ATOM 609 C C . PHE A 1 85 ? -14.279 10.035 4.973 1.00 83.38 85 PHE A C 1
ATOM 611 O O . PHE A 1 85 ? -13.599 9.027 5.172 1.00 83.38 85 PHE A O 1
ATOM 618 N N . SER A 1 86 ? -14.405 10.600 3.778 1.00 89.06 86 SER A N 1
ATOM 619 C CA . SER A 1 86 ? -13.655 10.167 2.607 1.00 89.06 86 SER A CA 1
ATOM 620 C C . SER A 1 86 ? -12.791 11.303 2.081 1.00 89.06 86 SER A C 1
ATOM 622 O O . SER A 1 86 ? -13.151 12.478 2.193 1.00 89.06 86 SER A O 1
ATOM 624 N N . LYS A 1 87 ? -11.630 10.961 1.529 1.00 91.62 87 LYS A N 1
ATOM 625 C CA . LYS A 1 87 ? -10.700 11.934 0.955 1.00 91.62 87 LYS A CA 1
ATOM 626 C C . LYS A 1 87 ? -9.970 11.312 -0.218 1.00 91.62 87 LYS A C 1
ATOM 628 O O . LYS A 1 87 ? -9.362 10.262 -0.066 1.00 91.62 87 LYS A O 1
ATOM 633 N N . ASN A 1 88 ? -9.990 12.017 -1.341 1.00 91.75 88 ASN A N 1
ATOM 634 C CA . ASN A 1 88 ? -9.206 11.685 -2.518 1.00 91.75 88 ASN A CA 1
ATOM 635 C C . ASN A 1 88 ? -8.186 12.791 -2.758 1.00 91.75 88 ASN A C 1
ATOM 637 O O . ASN A 1 88 ? -8.494 13.973 -2.567 1.00 91.75 88 ASN A O 1
ATOM 641 N N . THR A 1 89 ? -7.003 12.391 -3.198 1.00 91.44 89 THR A N 1
ATOM 642 C CA . THR A 1 89 ? -5.933 13.294 -3.609 1.00 91.44 89 THR A CA 1
ATOM 643 C C . THR A 1 89 ? -5.188 12.647 -4.766 1.00 91.44 89 THR A C 1
ATOM 645 O O . THR A 1 89 ? -4.957 11.437 -4.750 1.00 91.44 89 THR A O 1
ATOM 648 N N . SER A 1 90 ? -4.804 13.447 -5.751 1.00 93.19 90 SER A N 1
ATOM 649 C CA . SER A 1 90 ? -4.005 13.021 -6.895 1.00 93.19 90 SER A CA 1
ATOM 650 C C . SER A 1 90 ? -2.902 14.034 -7.170 1.00 93.19 90 SER A C 1
ATOM 652 O O . SER A 1 90 ? -3.087 15.216 -6.898 1.00 93.19 90 SER A O 1
ATOM 654 N N . ALA A 1 91 ? -1.782 13.560 -7.695 1.00 89.75 91 ALA A N 1
ATOM 655 C CA . ALA A 1 91 ? -0.738 14.357 -8.324 1.00 89.75 91 ALA A CA 1
ATOM 656 C C . ALA A 1 91 ? -0.548 13.810 -9.742 1.00 89.75 91 ALA A C 1
ATOM 658 O O . ALA A 1 91 ? -0.489 12.588 -9.906 1.00 89.75 91 ALA A O 1
ATOM 659 N N . ASP A 1 92 ? -0.485 14.688 -10.732 1.00 92.50 92 ASP A N 1
ATOM 660 C CA . ASP A 1 92 ? -0.419 14.354 -12.151 1.00 92.50 92 ASP A CA 1
ATOM 661 C C . ASP A 1 92 ? 0.557 15.306 -12.851 1.00 92.50 92 ASP A C 1
ATOM 663 O O . ASP A 1 92 ? 0.405 16.528 -12.844 1.00 92.50 92 ASP A O 1
ATOM 667 N N . VAL A 1 93 ? 1.603 14.729 -13.428 1.00 90.12 93 VAL A N 1
ATOM 668 C CA . VAL A 1 93 ? 2.627 15.447 -14.175 1.00 90.12 93 VAL A CA 1
ATOM 669 C C . VAL A 1 93 ? 2.922 14.663 -15.444 1.00 90.12 93 VAL A C 1
ATOM 671 O O . VAL A 1 93 ? 3.601 13.637 -15.391 1.00 90.12 93 VAL A O 1
ATOM 674 N N . ASP A 1 94 ? 2.453 15.181 -16.579 1.00 87.50 94 ASP A N 1
ATOM 675 C CA . ASP A 1 94 ? 2.676 14.652 -17.928 1.00 87.50 94 ASP A CA 1
ATOM 676 C C . ASP A 1 94 ? 2.274 13.171 -18.081 1.00 87.50 94 ASP A C 1
ATOM 678 O O . ASP A 1 94 ? 1.145 12.845 -18.448 1.00 87.50 94 ASP A O 1
ATOM 682 N N . VAL A 1 95 ? 3.219 12.264 -17.834 1.00 86.38 95 VAL A N 1
ATOM 683 C CA . VAL A 1 95 ? 3.069 10.806 -17.960 1.00 86.38 95 VAL A CA 1
ATOM 684 C C . VAL A 1 95 ? 3.280 10.068 -16.629 1.00 86.38 95 VAL A C 1
ATOM 686 O O . VAL A 1 95 ? 3.332 8.833 -16.592 1.00 86.38 95 VAL A O 1
ATOM 689 N N . SER A 1 96 ? 3.388 10.813 -15.527 1.00 90.06 96 SER A N 1
ATOM 690 C CA . SER A 1 96 ? 3.495 10.319 -14.157 1.00 90.06 96 SER A CA 1
ATOM 691 C C . SER A 1 96 ? 2.286 10.735 -13.329 1.00 90.06 96 SER A C 1
ATOM 693 O O . SER A 1 96 ? 1.898 11.897 -13.321 1.00 90.06 96 SER A O 1
ATOM 695 N N . GLN A 1 97 ? 1.721 9.802 -12.571 1.00 93.75 97 GLN A N 1
ATOM 696 C CA . GLN A 1 97 ? 0.567 10.062 -11.716 1.00 93.75 97 GLN A CA 1
ATOM 697 C C . GLN A 1 97 ? 0.633 9.255 -10.420 1.00 93.75 97 GLN A C 1
ATOM 699 O O . GLN A 1 97 ? 1.108 8.117 -10.387 1.00 93.75 97 GLN A O 1
ATOM 704 N N . ALA A 1 98 ? 0.091 9.826 -9.352 1.00 94.38 98 ALA A N 1
ATOM 705 C CA . ALA A 1 98 ? -0.144 9.158 -8.080 1.00 94.38 98 ALA A CA 1
ATOM 706 C C . ALA A 1 98 ? -1.520 9.550 -7.543 1.00 94.38 98 ALA A C 1
ATOM 708 O O . ALA A 1 98 ? -1.912 10.713 -7.601 1.00 94.38 98 ALA A O 1
ATOM 709 N N . GLN A 1 99 ? -2.246 8.596 -6.972 1.00 94.69 99 GLN A N 1
ATOM 710 C CA . GLN A 1 99 ? -3.560 8.803 -6.383 1.00 94.69 99 GLN A CA 1
ATOM 711 C C . GLN A 1 99 ? -3.673 8.056 -5.058 1.00 94.69 99 GLN A C 1
ATOM 713 O O . GLN A 1 99 ? -3.210 6.928 -4.916 1.00 94.69 99 GLN A O 1
ATOM 718 N N . ALA A 1 100 ? -4.341 8.680 -4.095 1.00 93.56 100 ALA A N 1
ATOM 719 C CA . ALA A 1 100 ? -4.719 8.070 -2.833 1.00 93.56 100 ALA A CA 1
ATOM 720 C C . ALA A 1 100 ? -6.194 8.361 -2.537 1.00 93.56 100 ALA A C 1
ATOM 722 O O . ALA A 1 100 ? -6.672 9.480 -2.743 1.00 93.56 100 ALA A O 1
ATOM 723 N N . SER A 1 101 ? -6.906 7.356 -2.034 1.00 93.00 101 SER A N 1
ATOM 724 C CA . SER A 1 101 ? -8.306 7.440 -1.628 1.00 93.00 101 SER A CA 1
ATOM 725 C C . SER A 1 101 ? -8.499 6.791 -0.262 1.00 93.00 101 SER A C 1
ATOM 727 O O . SER A 1 101 ? -8.165 5.625 -0.049 1.00 93.00 101 SER A O 1
ATOM 729 N N . LEU A 1 102 ? -9.048 7.568 0.669 1.00 91.75 102 LEU A N 1
ATOM 730 C CA . LEU A 1 102 ? -9.629 7.092 1.914 1.00 91.75 102 LEU A CA 1
ATOM 731 C C . LEU A 1 102 ? -11.139 6.976 1.715 1.00 91.75 102 LEU A C 1
ATOM 733 O O . LEU A 1 102 ? -11.804 7.973 1.423 1.00 91.75 102 LEU A O 1
ATOM 737 N N . LEU A 1 103 ? -11.672 5.783 1.938 1.00 87.06 103 LEU A N 1
ATOM 738 C CA . LEU A 1 103 ? -13.097 5.481 1.956 1.00 87.06 103 LEU A CA 1
ATOM 739 C C . LEU A 1 103 ? -13.526 5.143 3.390 1.00 87.06 103 LEU A C 1
ATOM 741 O O . LEU A 1 103 ? -12.696 4.897 4.262 1.00 87.06 103 LEU A O 1
ATOM 745 N N . ALA A 1 104 ? -14.834 5.091 3.637 1.00 79.50 104 ALA A N 1
ATOM 746 C CA . ALA A 1 104 ? -15.370 4.734 4.954 1.00 79.50 104 ALA A CA 1
ATOM 747 C C . ALA A 1 104 ? -14.983 3.312 5.413 1.00 79.50 104 ALA A C 1
ATOM 749 O O . ALA A 1 104 ? -14.982 3.031 6.601 1.00 79.50 104 ALA A O 1
ATOM 750 N N . SER A 1 105 ? -14.641 2.407 4.497 1.00 82.19 105 SER A N 1
ATOM 751 C CA . SER A 1 105 ? -14.323 1.007 4.817 1.00 82.19 105 SER A CA 1
ATOM 752 C C . SER A 1 105 ? -13.033 0.517 4.163 1.00 82.19 105 SER A C 1
ATOM 754 O O . SER A 1 105 ? -12.828 -0.691 4.017 1.00 82.19 105 SER A O 1
ATOM 756 N N . GLY A 1 106 ? -12.172 1.438 3.722 1.00 89.56 106 GLY A N 1
ATOM 757 C CA . GLY A 1 106 ? -10.966 1.058 3.006 1.00 89.56 106 GLY A CA 1
ATOM 758 C C . GLY A 1 106 ? -10.052 2.212 2.639 1.00 89.56 106 GLY A C 1
ATOM 759 O O . GLY A 1 106 ? -10.370 3.389 2.805 1.00 89.56 106 GLY A O 1
ATOM 760 N N . MET A 1 107 ? -8.886 1.838 2.140 1.00 93.56 107 MET A N 1
ATOM 761 C CA . MET A 1 107 ? -7.811 2.728 1.737 1.00 93.56 107 MET A CA 1
ATOM 762 C C . MET A 1 107 ? -7.218 2.182 0.451 1.00 93.56 107 MET A C 1
ATOM 764 O O . MET A 1 107 ? -6.952 0.983 0.358 1.00 93.56 107 MET A O 1
ATOM 768 N N . THR A 1 108 ? -6.987 3.044 -0.526 1.00 95.44 108 THR A N 1
ATOM 769 C CA . THR A 1 108 ? -6.344 2.659 -1.780 1.00 95.44 108 THR A CA 1
ATOM 770 C C . THR A 1 108 ? -5.315 3.699 -2.160 1.00 95.44 108 THR A C 1
ATOM 772 O O . THR A 1 108 ? -5.577 4.898 -2.073 1.00 95.44 108 THR A O 1
ATOM 775 N N . VAL A 1 109 ? -4.165 3.248 -2.627 1.00 94.81 109 VAL A N 1
ATOM 776 C CA . VAL A 1 109 ? -3.150 4.098 -3.233 1.00 94.81 109 VAL A CA 1
ATOM 777 C C . VAL A 1 109 ? -2.710 3.432 -4.524 1.00 94.81 109 VAL A C 1
ATOM 779 O O . VAL A 1 109 ? -2.524 2.219 -4.565 1.00 94.81 109 VAL A O 1
ATOM 782 N N . SER A 1 110 ? -2.545 4.216 -5.575 1.00 95.44 110 SER A N 1
ATOM 783 C CA . SER A 1 110 ? -2.024 3.748 -6.851 1.00 95.44 110 SER A CA 1
ATOM 784 C C . SER A 1 110 ? -1.159 4.812 -7.496 1.00 95.44 110 SER A C 1
ATOM 786 O O . SER A 1 110 ? -1.315 6.000 -7.230 1.00 95.44 110 SER A O 1
ATOM 788 N N . GLY A 1 111 ? -0.273 4.401 -8.384 1.00 92.94 111 GLY A N 1
ATOM 789 C CA . GLY A 1 111 ? 0.453 5.331 -9.225 1.00 92.94 111 GLY A CA 1
ATOM 790 C C . GLY A 1 111 ? 1.091 4.640 -10.411 1.00 92.94 111 GLY A C 1
ATOM 791 O O . GLY A 1 111 ? 1.16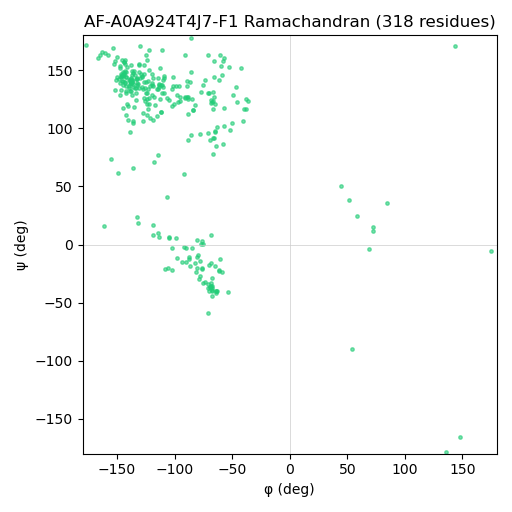5 3.408 -10.479 1.00 92.94 111 GLY A O 1
ATOM 792 N N . SER A 1 112 ? 1.515 5.456 -11.362 1.00 92.75 112 SER A N 1
ATOM 793 C CA . SER A 1 112 ? 2.222 5.008 -12.549 1.00 92.75 112 SER A CA 1
ATOM 794 C C . SER A 1 112 ? 3.204 6.065 -13.027 1.00 92.75 112 SER A C 1
ATOM 796 O O . SER A 1 112 ? 2.885 7.247 -13.007 1.00 92.75 112 SER A O 1
ATOM 798 N N . ALA A 1 113 ? 4.355 5.619 -13.509 1.00 91.94 113 ALA A N 1
ATOM 799 C CA . ALA A 1 113 ? 5.383 6.409 -14.171 1.00 91.94 113 ALA A CA 1
ATOM 800 C C . ALA A 1 113 ? 5.574 5.816 -15.568 1.00 91.94 113 ALA A C 1
ATOM 802 O O . ALA A 1 113 ? 6.057 4.688 -15.689 1.00 91.94 113 ALA A O 1
ATOM 803 N N . ASN A 1 114 ? 5.138 6.534 -16.604 1.00 86.44 114 ASN A N 1
ATOM 804 C CA . ASN A 1 114 ? 5.141 6.058 -17.987 1.00 86.44 114 ASN A CA 1
ATOM 805 C C . ASN A 1 114 ? 6.097 6.883 -18.844 1.00 86.44 114 ASN A C 1
ATOM 807 O O . ASN A 1 114 ? 5.679 7.719 -19.634 1.00 86.44 114 ASN A O 1
ATOM 811 N N . GLY A 1 115 ? 7.391 6.642 -18.725 1.00 78.44 115 GLY A N 1
ATOM 812 C CA . GLY A 1 115 ? 8.378 7.344 -19.532 1.00 78.44 115 GLY A CA 1
ATOM 813 C C . GLY A 1 115 ? 9.644 7.640 -18.761 1.00 78.44 115 GLY A C 1
ATOM 814 O O . GLY A 1 115 ? 9.732 7.440 -17.553 1.00 78.44 115 GLY A O 1
ATOM 815 N N . ALA A 1 116 ? 10.643 8.108 -19.488 1.00 80.31 116 ALA A N 1
ATOM 816 C CA . ALA A 1 116 ? 11.959 8.360 -18.938 1.00 80.31 116 ALA A CA 1
ATOM 817 C C . ALA A 1 116 ? 11.925 9.418 -17.839 1.00 80.31 116 ALA A C 1
ATOM 819 O O . ALA A 1 116 ? 11.255 10.435 -17.974 1.00 80.31 116 ALA A O 1
ATOM 820 N N . GLN A 1 117 ? 12.727 9.204 -16.798 1.00 86.94 117 GLN A N 1
ATOM 821 C CA . GLN A 1 117 ? 12.903 10.147 -15.693 1.00 86.94 117 GLN A CA 1
ATOM 822 C C . GLN A 1 117 ? 11.600 10.489 -14.961 1.00 86.94 117 GLN A C 1
ATOM 824 O O . GLN A 1 117 ? 11.512 11.536 -14.323 1.00 86.94 117 GLN A O 1
ATO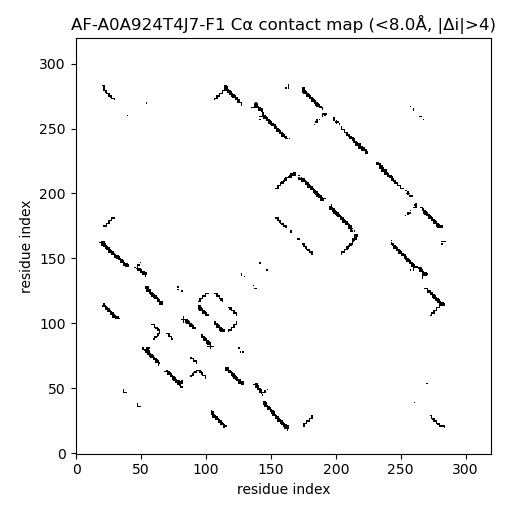M 829 N N . THR A 1 118 ? 10.607 9.603 -15.009 1.00 91.62 118 THR A N 1
ATOM 830 C CA . THR A 1 118 ? 9.350 9.793 -14.288 1.00 91.62 118 THR A CA 1
ATOM 831 C C . THR A 1 118 ? 9.327 8.964 -13.015 1.00 91.62 118 THR A C 1
ATOM 833 O O . THR A 1 118 ? 9.871 7.858 -12.949 1.00 91.62 118 THR A O 1
ATOM 836 N N . SER A 1 119 ? 8.720 9.503 -11.963 1.00 95.06 119 SER A N 1
ATOM 837 C CA . SER A 1 119 ? 8.523 8.763 -10.718 1.00 95.06 119 SER A CA 1
ATOM 838 C C . SER A 1 119 ? 7.240 9.163 -10.014 1.00 95.06 119 SER A C 1
ATOM 840 O O . SER A 1 119 ? 6.746 10.284 -10.185 1.00 95.06 119 SER A O 1
ATOM 842 N N . PHE A 1 120 ? 6.708 8.238 -9.223 1.00 96.75 120 PHE A N 1
ATOM 843 C CA . PHE A 1 120 ? 5.504 8.429 -8.433 1.00 96.75 120 PHE A CA 1
ATOM 844 C C . PHE A 1 120 ? 5.702 7.856 -7.034 1.00 96.75 120 PHE A C 1
ATOM 846 O O . PHE A 1 120 ? 6.367 6.837 -6.845 1.00 96.75 120 PHE A O 1
ATOM 853 N N . SER A 1 121 ? 5.068 8.474 -6.047 1.00 97.88 121 SER A N 1
ATOM 854 C CA . SER A 1 121 ? 4.939 7.900 -4.715 1.00 97.88 121 SER A CA 1
ATOM 855 C C . SER A 1 121 ? 3.568 8.214 -4.143 1.00 97.88 121 SER A C 1
ATOM 857 O O . SER A 1 121 ? 2.961 9.243 -4.447 1.00 97.88 121 SER A O 1
ATOM 859 N N . GLY A 1 122 ? 3.059 7.312 -3.321 1.00 97.00 122 GLY A N 1
ATOM 860 C CA . GLY A 1 122 ? 1.808 7.515 -2.621 1.00 97.00 122 GLY A CA 1
ATOM 861 C C . GLY A 1 122 ? 1.820 6.763 -1.308 1.00 97.00 122 GLY A C 1
ATOM 862 O O . GLY A 1 122 ? 2.312 5.639 -1.225 1.00 97.00 122 GLY A O 1
ATOM 863 N N . SER A 1 123 ? 1.261 7.363 -0.271 1.00 96.56 123 SER A N 1
ATOM 864 C CA . SER A 1 123 ? 1.062 6.696 1.002 1.00 96.56 123 SER A CA 1
ATOM 865 C C . SER A 1 123 ? -0.211 7.179 1.668 1.00 96.56 123 SER A C 1
ATOM 867 O O . SER A 1 123 ? -0.605 8.343 1.564 1.00 96.56 123 SER A O 1
ATOM 869 N N . LEU A 1 124 ? -0.870 6.259 2.351 1.00 94.50 124 LEU A N 1
ATOM 870 C CA . LEU A 1 124 ? -2.026 6.536 3.173 1.00 94.50 124 LEU A CA 1
ATOM 871 C C . LEU A 1 124 ? -1.904 5.637 4.395 1.00 94.50 124 LEU A C 1
ATOM 873 O O . LEU A 1 124 ? -1.999 4.417 4.298 1.00 94.50 124 LEU A O 1
ATOM 877 N N . GLN A 1 125 ? -1.661 6.247 5.546 1.00 92.69 125 GLN A N 1
ATOM 878 C CA . GLN A 1 125 ? -1.406 5.548 6.796 1.00 92.69 125 GLN A CA 1
ATOM 879 C C . GLN A 1 125 ? -2.208 6.183 7.921 1.00 92.69 125 GLN A C 1
ATOM 881 O O . GLN A 1 125 ? -2.213 7.405 8.091 1.00 92.69 125 GLN A O 1
ATOM 886 N N . SER A 1 126 ? -2.842 5.352 8.742 1.00 89.75 126 SER A N 1
ATOM 887 C CA . SER A 1 126 ? -3.392 5.818 10.003 1.00 89.75 126 SER A CA 1
ATOM 888 C C . SER A 1 126 ? -2.249 6.222 10.929 1.00 89.75 126 SER A C 1
ATOM 890 O O . SER A 1 126 ? -1.363 5.408 11.217 1.00 89.75 126 SER A O 1
ATOM 892 N N . ASN A 1 127 ? -2.263 7.459 11.410 1.00 74.25 127 ASN A N 1
ATOM 893 C CA . ASN A 1 127 ? -1.316 7.879 12.426 1.00 74.25 127 ASN A CA 1
ATOM 894 C C . ASN A 1 127 ? -1.876 7.546 13.815 1.00 74.25 127 ASN A C 1
ATOM 896 O O . ASN A 1 127 ? -3.068 7.694 14.086 1.00 74.25 127 ASN A O 1
ATOM 900 N N . SER A 1 128 ? -1.004 7.075 14.702 1.00 61.44 128 SER A N 1
ATOM 901 C CA . SER A 1 128 ? -1.227 7.230 16.132 1.00 61.44 128 SER A CA 1
ATOM 902 C C . SER A 1 128 ? -0.669 8.602 16.483 1.00 61.44 128 SER A C 1
ATOM 904 O O . SER A 1 128 ? 0.544 8.757 16.647 1.00 61.44 128 SER A O 1
ATOM 906 N N . ASN A 1 129 ? -1.515 9.627 16.498 1.00 51.91 129 ASN A N 1
ATOM 907 C CA . ASN A 1 129 ? -1.093 10.962 16.905 1.00 51.91 129 ASN A CA 1
ATOM 908 C C . ASN A 1 129 ? -0.747 10.944 18.398 1.00 51.91 129 ASN A C 1
ATOM 910 O O . ASN A 1 129 ? -1.608 11.136 19.249 1.00 51.91 129 ASN A O 1
ATOM 914 N N . ASN A 1 130 ? 0.523 10.697 18.715 1.00 48.12 130 ASN A N 1
ATOM 915 C CA . ASN A 1 130 ? 1.031 10.710 20.080 1.00 48.12 130 ASN A CA 1
ATOM 916 C C . ASN A 1 130 ? 2.091 11.805 20.215 1.00 48.12 130 ASN A C 1
ATOM 918 O O . ASN A 1 130 ? 3.285 11.546 20.323 1.00 48.12 130 ASN A O 1
ATOM 922 N N . SER A 1 131 ? 1.648 13.064 20.189 1.00 41.94 131 SER A N 1
ATOM 923 C CA . SER A 1 131 ? 2.512 14.212 20.502 1.00 41.94 131 SER A CA 1
ATOM 924 C C . SER A 1 131 ? 2.682 14.452 22.010 1.00 41.94 131 SER A C 1
ATOM 926 O O . SER A 1 131 ? 3.335 15.418 22.385 1.00 41.94 131 SER A O 1
ATOM 928 N N . TRP A 1 132 ? 2.136 13.592 22.884 1.00 38.69 132 TRP A N 1
ATOM 929 C CA . TRP A 1 132 ? 2.242 13.753 24.339 1.00 38.69 132 TRP A CA 1
ATOM 930 C C . TRP A 1 132 ? 2.570 12.415 25.030 1.00 38.69 132 TRP A C 1
ATOM 932 O O . TRP A 1 132 ? 1.690 11.572 25.173 1.00 38.69 132 TRP A O 1
ATOM 942 N N . PRO A 1 133 ? 3.822 12.203 25.480 1.00 40.34 133 PRO A N 1
ATOM 943 C CA . PRO A 1 133 ? 4.318 10.904 25.957 1.00 40.34 133 PRO A CA 1
ATOM 944 C C . PRO A 1 133 ? 3.828 10.476 27.353 1.00 40.34 133 PRO A C 1
ATOM 946 O O . PRO A 1 133 ? 4.226 9.419 27.830 1.00 40.34 133 PRO A O 1
ATOM 949 N N . TYR A 1 134 ? 2.996 11.274 28.032 1.00 42.09 134 TYR A N 1
ATOM 950 C CA . TYR A 1 134 ? 2.668 11.053 29.450 1.00 42.09 134 TYR A CA 1
ATOM 951 C C . TYR A 1 134 ? 1.400 10.228 29.715 1.00 42.09 134 TYR A C 1
ATOM 953 O O . TYR A 1 134 ? 1.226 9.737 30.826 1.00 42.09 134 TYR A O 1
ATOM 961 N N . TYR A 1 135 ? 0.535 10.037 28.717 1.00 46.53 135 TYR A N 1
ATOM 962 C CA . TYR A 1 135 ? -0.638 9.170 28.827 1.00 46.53 135 TYR A CA 1
ATOM 963 C C . TYR A 1 135 ? -0.589 8.133 27.712 1.00 46.53 135 TYR A C 1
ATOM 965 O O . TYR A 1 135 ? -0.466 8.482 26.539 1.00 46.53 135 TYR A O 1
ATOM 973 N N . TYR A 1 136 ? -0.668 6.855 28.082 1.00 51.16 136 TYR A N 1
ATOM 974 C CA . TYR A 1 136 ? -0.769 5.734 27.152 1.00 51.16 136 TYR A CA 1
ATOM 975 C C . TYR A 1 136 ? -2.116 5.813 26.416 1.00 51.16 136 TYR A C 1
ATOM 977 O O . TYR A 1 136 ? -3.076 5.150 26.783 1.00 51.16 136 TYR A O 1
ATOM 985 N N . ASN A 1 137 ? -2.218 6.688 25.417 1.00 60.00 137 ASN A N 1
ATOM 986 C CA . ASN A 1 137 ? -3.419 6.878 24.614 1.00 60.00 137 ASN A CA 1
ATOM 987 C C . ASN A 1 137 ? -3.379 5.908 23.435 1.00 60.00 137 ASN A C 1
ATOM 989 O O . ASN A 1 137 ? -2.844 6.226 22.373 1.00 60.00 137 ASN A O 1
ATOM 993 N N . GLY A 1 138 ? -3.933 4.711 23.632 1.00 70.31 138 GLY A N 1
ATOM 994 C CA . GLY A 1 138 ? -4.210 3.808 22.519 1.00 70.31 138 GLY A CA 1
ATOM 995 C C . GLY A 1 138 ? -5.135 4.464 21.492 1.00 70.31 138 GLY A C 1
ATOM 996 O O . GLY A 1 138 ? -5.864 5.419 21.775 1.00 70.31 138 GLY A O 1
ATOM 997 N N . THR A 1 139 ? -5.096 3.954 20.270 1.00 83.62 139 THR A N 1
ATOM 998 C CA . THR A 1 139 ? -5.922 4.433 19.160 1.00 83.62 139 THR A CA 1
ATOM 999 C C . THR A 1 139 ? -7.265 3.688 19.073 1.00 83.62 139 THR A C 1
ATOM 1001 O O . THR A 1 139 ? -8.199 4.184 18.436 1.00 83.62 139 THR A O 1
ATOM 1004 N N . LEU A 1 140 ? -7.382 2.550 19.773 1.00 88.25 140 LEU A N 1
ATOM 1005 C CA . LEU A 1 140 ? -8.617 1.814 20.041 1.00 88.25 140 LEU A CA 1
ATOM 1006 C C . LEU A 1 140 ? -8.877 1.707 21.548 1.00 88.25 140 LEU A C 1
ATOM 1008 O O . LEU A 1 140 ? -7.971 1.373 22.310 1.00 88.25 140 LEU A O 1
ATOM 1012 N N . THR A 1 141 ? -10.127 1.910 21.954 1.00 90.75 141 THR A N 1
ATOM 1013 C CA . THR A 1 141 ? -10.639 1.596 23.296 1.00 90.75 141 THR A CA 1
ATOM 1014 C C . THR A 1 141 ? -11.616 0.433 23.200 1.00 90.75 141 THR A C 1
ATOM 1016 O O . THR A 1 141 ? -12.455 0.430 22.297 1.00 90.75 141 THR A O 1
ATOM 1019 N N . LEU A 1 142 ? -11.532 -0.521 24.126 1.00 92.25 142 LEU A N 1
ATOM 1020 C CA . LEU A 1 142 ? -12.428 -1.674 24.227 1.00 92.25 142 LEU A CA 1
ATOM 1021 C C . LEU A 1 142 ? -13.035 -1.745 25.631 1.00 92.25 142 LEU A C 1
ATOM 1023 O O . LEU A 1 142 ? -12.311 -1.596 26.619 1.00 92.25 142 LEU A O 1
ATOM 1027 N N . SER A 1 143 ? -14.346 -1.973 25.708 1.00 94.12 143 SER A N 1
ATOM 1028 C CA . SER A 1 143 ? -15.077 -2.198 26.962 1.00 94.12 143 SER A CA 1
ATOM 1029 C C . SER A 1 143 ? -14.523 -3.376 27.763 1.00 94.12 143 SER A C 1
ATOM 1031 O O . SER A 1 143 ? -13.816 -4.229 27.221 1.00 94.12 143 SER A O 1
ATOM 1033 N N . ALA A 1 144 ? -14.840 -3.405 29.060 1.00 91.75 144 ALA A N 1
ATOM 1034 C CA . ALA A 1 144 ? -14.572 -4.539 29.942 1.00 91.75 144 ALA A CA 1
ATOM 1035 C C . ALA A 1 144 ? -15.131 -5.849 29.361 1.00 91.75 144 ALA A C 1
ATOM 1037 O O . ALA A 1 144 ? -16.084 -5.819 28.578 1.00 91.75 144 ALA A O 1
ATOM 1038 N N . HIS A 1 145 ? -14.513 -6.977 29.722 1.00 91.88 145 HIS A N 1
ATOM 1039 C CA . HIS A 1 145 ? -14.969 -8.331 29.366 1.00 91.88 145 HIS A CA 1
ATOM 1040 C C . HIS A 1 145 ? -15.405 -8.476 27.904 1.00 91.88 145 HIS A C 1
ATOM 1042 O O . HIS A 1 145 ? -16.496 -8.940 27.602 1.00 91.88 145 HIS A O 1
ATOM 1048 N N . SER A 1 146 ? -14.571 -8.040 26.963 1.00 94.44 146 SER A N 1
ATOM 1049 C CA . SER A 1 146 ? -14.918 -8.001 25.541 1.00 94.44 146 SER A CA 1
ATOM 1050 C C . SER A 1 146 ? -13.768 -8.467 24.651 1.00 94.44 146 SER A C 1
ATOM 1052 O O . SER A 1 146 ? -12.591 -8.337 24.994 1.00 94.44 146 SER A O 1
ATOM 1054 N N . VAL A 1 147 ? -14.101 -8.970 23.464 1.00 94.38 147 VAL A N 1
ATOM 1055 C CA . VAL A 1 147 ? -13.148 -9.274 22.386 1.00 94.38 147 VAL A CA 1
ATOM 1056 C C . VAL A 1 147 ? -13.537 -8.490 21.149 1.00 94.38 147 VAL A C 1
ATOM 1058 O O . VAL A 1 147 ? -14.661 -8.602 20.671 1.00 94.38 147 VAL A O 1
ATOM 1061 N N . LEU A 1 148 ? -12.595 -7.737 20.597 1.00 95.31 148 LEU A N 1
ATOM 1062 C CA . LEU A 1 148 ? -12.709 -7.090 19.300 1.00 95.31 148 LEU A CA 1
ATOM 1063 C C . LEU A 1 148 ? -11.869 -7.852 18.276 1.00 95.31 148 LEU A C 1
ATOM 1065 O O . LEU A 1 148 ? -10.660 -8.011 18.441 1.00 95.31 148 LEU A O 1
ATOM 1069 N N . ILE A 1 149 ? -12.507 -8.280 17.197 1.00 95.44 149 ILE A N 1
ATOM 1070 C CA . ILE A 1 149 ? -11.866 -8.886 16.036 1.00 95.44 149 ILE A CA 1
ATOM 1071 C C . ILE A 1 149 ? -11.896 -7.871 14.897 1.00 95.44 149 ILE A C 1
ATOM 1073 O O . ILE A 1 149 ? -12.958 -7.361 14.534 1.00 95.44 149 ILE A O 1
ATOM 1077 N N . VAL A 1 150 ? -10.726 -7.584 14.332 1.00 94.12 150 VAL A N 1
ATOM 1078 C CA . VAL A 1 150 ? -10.563 -6.697 13.179 1.00 94.12 150 VAL A CA 1
ATOM 1079 C C . VAL A 1 150 ? -10.105 -7.522 11.989 1.00 94.12 150 VAL A C 1
ATOM 1081 O O . VAL A 1 150 ? -9.093 -8.223 12.066 1.00 94.12 150 VAL A O 1
ATOM 1084 N N . THR A 1 151 ? -10.844 -7.429 10.887 1.00 96.31 151 THR A N 1
ATOM 1085 C CA . THR A 1 151 ? -10.512 -8.126 9.640 1.00 96.31 151 THR A CA 1
ATOM 1086 C C . THR A 1 151 ? -10.520 -7.169 8.464 1.00 96.31 151 THR A C 1
ATOM 1088 O O . THR A 1 151 ? -11.303 -6.221 8.451 1.00 96.31 151 THR A O 1
ATOM 1091 N N . ALA A 1 152 ? -9.649 -7.404 7.490 1.00 96.00 152 ALA A N 1
ATOM 1092 C CA . ALA A 1 152 ? -9.637 -6.661 6.237 1.00 96.00 152 ALA A CA 1
ATOM 1093 C C . ALA A 1 152 ? -9.063 -7.513 5.105 1.00 96.00 152 ALA A C 1
ATOM 1095 O O . ALA A 1 152 ? -8.248 -8.404 5.346 1.00 96.00 152 ALA A O 1
ATOM 1096 N N . ASP A 1 153 ? -9.440 -7.203 3.871 1.00 96.94 153 ASP A N 1
ATOM 1097 C CA . ASP A 1 153 ? -8.827 -7.780 2.679 1.00 96.94 153 ASP A CA 1
ATOM 1098 C C . ASP A 1 153 ? -7.744 -6.826 2.174 1.00 96.94 153 ASP A C 1
ATOM 1100 O O . ASP A 1 153 ? -7.996 -5.639 1.969 1.00 96.94 153 ASP A O 1
ATOM 1104 N N . ALA A 1 154 ? -6.533 -7.333 1.977 1.00 97.38 154 ALA A N 1
ATOM 1105 C CA . ALA A 1 154 ? -5.411 -6.568 1.462 1.00 97.38 154 ALA A CA 1
ATOM 1106 C C . ALA A 1 154 ? -4.999 -7.090 0.083 1.00 97.38 154 ALA A C 1
ATOM 1108 O O . ALA A 1 154 ? -4.915 -8.299 -0.138 1.00 97.38 154 ALA A O 1
ATOM 1109 N N . LEU A 1 155 ? -4.724 -6.167 -0.836 1.00 97.31 155 LEU A N 1
ATOM 1110 C CA . LEU A 1 155 ? -4.253 -6.448 -2.190 1.00 97.31 155 LEU A CA 1
ATOM 1111 C C . LEU A 1 155 ? -3.135 -5.472 -2.537 1.00 97.31 155 LEU A C 1
ATOM 1113 O O . LEU A 1 155 ? -3.305 -4.258 -2.412 1.00 97.31 155 LEU A O 1
ATOM 1117 N N . VAL A 1 156 ? -2.014 -6.010 -2.998 1.00 96.50 156 VAL A N 1
ATOM 1118 C CA . VAL A 1 156 ? -0.886 -5.253 -3.536 1.00 96.50 156 VAL A CA 1
ATOM 1119 C C . VAL A 1 156 ? -0.575 -5.759 -4.941 1.00 96.50 156 VAL A C 1
ATOM 1121 O O . VAL A 1 156 ? -0.614 -6.962 -5.202 1.00 96.50 156 VAL A O 1
ATOM 1124 N N . GLN A 1 157 ? -0.268 -4.840 -5.847 1.00 96.00 157 GLN A N 1
ATOM 1125 C CA . GLN A 1 157 ? 0.147 -5.120 -7.218 1.00 96.00 157 GLN A CA 1
ATOM 1126 C C . GLN A 1 157 ? 1.312 -4.201 -7.570 1.00 96.00 157 GLN A C 1
ATOM 1128 O O . GLN A 1 157 ? 1.311 -3.019 -7.220 1.00 96.00 157 GLN A O 1
ATOM 1133 N N . ALA A 1 158 ? 2.301 -4.729 -8.281 1.00 93.75 158 ALA A N 1
ATOM 1134 C CA . ALA A 1 158 ? 3.324 -3.915 -8.916 1.00 93.75 158 ALA A CA 1
ATOM 1135 C C . ALA A 1 158 ? 3.703 -4.518 -10.258 1.00 93.75 158 ALA A C 1
ATOM 1137 O O . ALA A 1 158 ? 3.862 -5.732 -10.399 1.00 93.75 158 ALA A O 1
ATOM 1138 N N . ALA A 1 159 ? 3.878 -3.647 -11.237 1.00 91.75 159 ALA A N 1
ATOM 1139 C CA . ALA A 1 159 ? 4.366 -3.998 -12.548 1.00 91.75 159 ALA A CA 1
ATOM 1140 C C . ALA A 1 159 ? 5.481 -3.040 -12.948 1.00 91.75 159 ALA A C 1
ATOM 1142 O O . ALA A 1 159 ? 5.384 -1.829 -12.746 1.00 91.75 159 ALA A O 1
ATOM 1143 N N . ALA A 1 160 ? 6.523 -3.601 -13.537 1.00 91.38 160 ALA A N 1
ATOM 1144 C CA . ALA A 1 160 ? 7.595 -2.871 -14.177 1.00 91.38 160 ALA A CA 1
ATOM 1145 C C . ALA A 1 160 ? 7.814 -3.496 -15.554 1.00 91.38 160 ALA A C 1
ATOM 1147 O O . ALA A 1 160 ? 7.857 -4.723 -15.688 1.00 91.38 160 ALA A O 1
ATOM 1148 N N . SER A 1 161 ? 7.954 -2.663 -16.576 1.00 87.81 161 SER A N 1
ATOM 1149 C CA . SER A 1 161 ? 8.277 -3.096 -17.930 1.00 87.81 161 SER A CA 1
ATOM 1150 C C . SER A 1 161 ? 9.322 -2.191 -18.549 1.00 87.81 161 SER A C 1
ATOM 1152 O O . SER A 1 161 ? 9.235 -0.969 -18.418 1.00 87.81 161 SER A O 1
ATOM 1154 N N . ASN A 1 162 ? 10.264 -2.780 -19.279 1.00 83.19 162 ASN A N 1
ATOM 1155 C CA . ASN A 1 162 ? 11.265 -2.044 -20.033 1.00 83.19 162 ASN A CA 1
ATOM 1156 C C . ASN A 1 162 ? 11.285 -2.514 -21.481 1.00 83.19 162 ASN A C 1
ATOM 1158 O O . ASN A 1 162 ? 11.668 -3.637 -21.811 1.00 83.19 162 ASN A O 1
ATOM 1162 N N . GLY A 1 163 ? 10.884 -1.613 -22.364 1.00 69.62 163 GLY A N 1
ATOM 1163 C CA . GLY A 1 163 ? 10.864 -1.881 -23.783 1.00 69.62 163 GLY A CA 1
ATOM 1164 C C . GLY A 1 163 ? 12.109 -1.501 -24.567 1.00 69.62 163 GLY A C 1
ATOM 1165 O O . GLY A 1 163 ? 12.124 -1.723 -25.774 1.00 69.62 163 GLY A O 1
ATOM 1166 N N . GLN A 1 164 ? 13.121 -0.909 -23.943 1.00 74.25 164 GLN A N 1
ATOM 1167 C CA . GLN A 1 164 ? 14.301 -0.426 -24.646 1.00 74.25 164 GLN A CA 1
ATOM 1168 C C . GLN A 1 164 ? 15.474 -1.393 -24.467 1.00 74.25 164 GLN A C 1
ATOM 1170 O O . GLN A 1 164 ? 15.790 -1.810 -23.358 1.00 74.25 164 GLN A O 1
ATOM 1175 N N . ALA A 1 165 ? 16.168 -1.707 -25.562 1.00 71.38 165 ALA A N 1
ATOM 1176 C CA . ALA A 1 165 ? 17.459 -2.379 -25.481 1.00 71.38 165 ALA A CA 1
ATOM 1177 C C . ALA A 1 165 ? 18.524 -1.423 -24.909 1.00 71.38 165 ALA A C 1
ATOM 1179 O O . ALA A 1 165 ? 18.690 -0.287 -25.360 1.00 71.38 165 ALA A O 1
ATOM 1180 N N . CYS A 1 166 ? 19.269 -1.885 -23.917 1.00 72.44 166 CYS A N 1
ATOM 1181 C CA . CYS A 1 166 ? 20.464 -1.241 -23.410 1.00 72.44 166 CYS A CA 1
ATOM 1182 C C . CYS A 1 166 ? 21.580 -1.316 -24.463 1.00 72.44 166 CYS A C 1
ATOM 1184 O O . CYS A 1 166 ? 21.995 -2.399 -24.874 1.00 72.44 166 CYS A O 1
ATOM 1186 N N . GLY A 1 167 ? 22.132 -0.163 -24.849 1.00 62.28 167 GLY A N 1
ATOM 1187 C CA . GLY A 1 167 ? 23.258 -0.102 -25.789 1.00 62.28 167 GLY A CA 1
ATOM 1188 C C . GLY A 1 167 ? 24.580 -0.663 -25.241 1.00 62.28 167 GLY A C 1
ATOM 1189 O O . GLY A 1 167 ? 25.497 -0.914 -26.016 1.00 62.28 167 GLY A O 1
ATOM 1190 N N . ASN A 1 168 ? 24.706 -0.854 -23.921 1.00 62.59 168 ASN A N 1
ATOM 1191 C CA . ASN A 1 168 ? 25.909 -1.387 -23.278 1.00 62.59 168 ASN A CA 1
ATOM 1192 C C . ASN A 1 168 ? 25.555 -2.116 -21.967 1.00 62.59 168 ASN A C 1
ATOM 1194 O O . ASN A 1 168 ? 24.837 -1.569 -21.128 1.00 62.59 168 ASN A O 1
ATOM 1198 N N . TYR A 1 16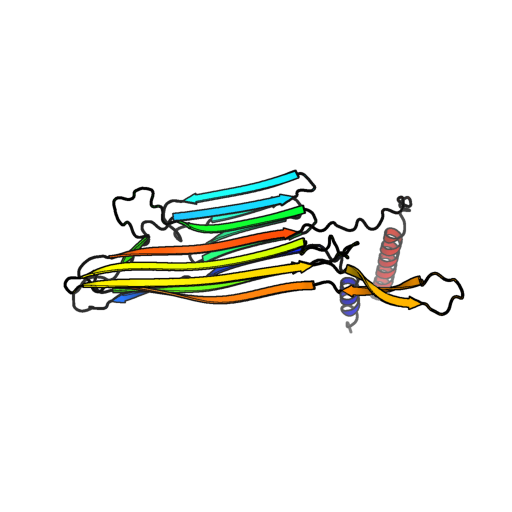9 ? 26.101 -3.321 -21.775 1.00 63.50 169 TYR A N 1
ATOM 1199 C CA . TYR A 1 169 ? 25.936 -4.134 -20.564 1.00 63.50 169 TYR A CA 1
ATOM 1200 C C . TYR A 1 169 ? 26.299 -3.395 -19.265 1.00 63.50 169 TYR A C 1
ATOM 1202 O O . TYR A 1 169 ? 25.559 -3.496 -18.290 1.00 63.50 169 TYR A O 1
ATOM 1210 N N . TYR A 1 170 ? 27.381 -2.606 -19.252 1.00 55.66 170 TYR A N 1
ATOM 1211 C CA . TYR A 1 170 ? 27.852 -1.911 -18.042 1.00 55.66 170 TYR A CA 1
ATOM 1212 C C . TYR A 1 170 ? 26.874 -0.857 -17.506 1.00 55.66 170 TYR A C 1
ATOM 1214 O O . TYR A 1 170 ? 26.962 -0.481 -16.340 1.00 55.66 170 TYR A O 1
ATOM 1222 N N . TYR A 1 171 ? 25.935 -0.398 -18.336 1.00 59.78 171 TYR A N 1
ATOM 1223 C CA . TYR A 1 171 ? 24.942 0.619 -17.983 1.00 59.78 171 TYR A CA 1
ATOM 1224 C C . TYR A 1 171 ? 23.508 0.065 -17.971 1.00 59.78 171 TYR A C 1
ATOM 1226 O O . TYR A 1 171 ? 22.556 0.832 -17.854 1.00 59.78 171 TYR A O 1
ATOM 1234 N N . CYS A 1 172 ? 23.339 -1.259 -18.065 1.00 62.81 172 CYS A N 1
ATOM 1235 C CA . CYS A 1 172 ? 22.034 -1.922 -18.076 1.00 62.81 172 CYS A CA 1
ATOM 1236 C C . CYS A 1 172 ? 21.586 -2.318 -16.657 1.00 62.81 172 CYS A C 1
ATOM 1238 O O . CYS A 1 172 ? 21.434 -3.498 -16.331 1.00 62.81 172 CYS A O 1
ATOM 1240 N N . GLY A 1 173 ? 21.435 -1.318 -15.783 1.00 57.47 173 GLY A N 1
ATOM 1241 C CA . GLY A 1 173 ? 20.822 -1.501 -14.464 1.00 57.47 173 GLY A CA 1
ATOM 1242 C C . GLY A 1 173 ? 19.311 -1.737 -14.566 1.00 57.47 173 GLY A C 1
ATOM 1243 O O . GLY A 1 173 ? 18.708 -1.453 -15.596 1.00 57.47 173 GLY A O 1
ATOM 1244 N N . SER A 1 174 ? 18.687 -2.257 -13.505 1.00 57.09 174 SER A N 1
ATOM 1245 C CA . SER A 1 174 ? 17.223 -2.341 -13.386 1.00 57.09 174 SER A CA 1
ATOM 1246 C C . SER A 1 174 ? 16.636 -0.929 -13.308 1.00 57.09 174 SER A C 1
ATOM 1248 O O . SER A 1 174 ? 16.578 -0.327 -12.234 1.00 57.09 174 SER A O 1
ATOM 1250 N N . THR A 1 175 ? 16.285 -0.379 -14.461 1.00 68.19 175 THR A N 1
ATOM 1251 C CA . THR A 1 175 ? 15.910 1.025 -14.675 1.00 68.19 175 THR A CA 1
ATOM 1252 C C . THR A 1 175 ? 14.451 1.325 -14.321 1.00 68.19 175 THR A C 1
ATOM 1254 O O . THR A 1 175 ? 14.086 2.489 -14.140 1.00 68.19 175 THR A O 1
ATOM 1257 N N . GLU A 1 176 ? 13.613 0.301 -14.189 1.00 87.88 176 GLU A N 1
ATOM 1258 C CA . GLU A 1 176 ? 12.188 0.432 -13.898 1.00 87.88 176 GLU A CA 1
ATOM 1259 C C . GLU A 1 176 ? 11.874 -0.395 -12.668 1.00 87.88 176 GLU A C 1
ATOM 1261 O O . GLU A 1 176 ? 12.155 -1.595 -12.618 1.00 87.88 176 GLU A O 1
ATOM 1266 N N . GLN A 1 177 ? 11.312 0.260 -11.660 1.00 93.25 177 GLN A N 1
ATOM 1267 C CA . GLN A 1 177 ? 10.954 -0.379 -10.406 1.00 93.25 177 GLN A CA 1
ATOM 1268 C C . GLN A 1 177 ? 9.604 0.133 -9.943 1.00 93.25 177 GLN A C 1
ATOM 1270 O O . GLN A 1 177 ? 9.315 1.327 -10.037 1.00 93.25 177 GLN A O 1
ATOM 1275 N N . ALA A 1 178 ? 8.806 -0.773 -9.399 1.00 95.06 178 ALA A N 1
ATOM 1276 C CA . ALA A 1 178 ? 7.550 -0.467 -8.751 1.00 95.06 178 ALA A CA 1
ATOM 1277 C C . ALA A 1 178 ? 7.410 -1.338 -7.506 1.00 95.06 178 ALA A C 1
ATOM 1279 O O . ALA A 1 178 ? 7.680 -2.536 -7.531 1.00 95.06 178 ALA A O 1
ATOM 1280 N N . SER A 1 179 ? 6.971 -0.741 -6.409 1.00 97.56 179 SER A N 1
ATOM 1281 C CA . SER A 1 179 ? 6.740 -1.430 -5.147 1.00 97.56 179 SER A CA 1
ATOM 1282 C C . SER A 1 179 ? 5.409 -1.006 -4.558 1.00 97.56 179 SER A C 1
ATOM 1284 O O . SER A 1 179 ? 4.979 0.141 -4.704 1.00 97.56 179 SER A O 1
ATOM 1286 N N . ALA A 1 180 ? 4.770 -1.955 -3.891 1.00 97.50 180 ALA A N 1
ATOM 1287 C CA . ALA A 1 180 ? 3.508 -1.765 -3.204 1.00 97.50 180 ALA A CA 1
ATOM 1288 C C . ALA A 1 180 ? 3.572 -2.470 -1.853 1.00 97.50 180 ALA A C 1
ATOM 1290 O O . ALA A 1 180 ? 4.133 -3.565 -1.742 1.00 97.50 180 ALA A O 1
ATOM 1291 N N . SER A 1 181 ? 2.996 -1.849 -0.827 1.00 97.88 181 SER A N 1
ATOM 1292 C CA . SER A 1 181 ? 2.861 -2.469 0.485 1.00 97.88 181 SER A CA 1
ATOM 1293 C C . SER A 1 181 ? 1.546 -2.115 1.165 1.00 97.88 181 SER A C 1
ATOM 1295 O O . SER A 1 181 ? 0.992 -1.034 0.964 1.00 97.88 181 SER A O 1
ATOM 1297 N N . ALA A 1 182 ? 1.058 -3.043 1.978 1.00 97.56 182 ALA A N 1
ATOM 1298 C CA . ALA A 1 182 ? -0.104 -2.887 2.832 1.00 97.56 182 ALA A CA 1
ATOM 1299 C C . ALA A 1 182 ? 0.200 -3.513 4.193 1.00 97.56 182 ALA A C 1
ATOM 1301 O O . ALA A 1 182 ? 0.777 -4.597 4.260 1.00 97.56 182 ALA A O 1
ATOM 1302 N N . PHE A 1 183 ? -0.208 -2.868 5.281 1.00 96.31 183 PHE A N 1
ATOM 1303 C CA . PHE A 1 183 ? -0.009 -3.411 6.621 1.00 96.31 183 PHE A CA 1
ATOM 1304 C C . PHE A 1 183 ? -1.170 -3.105 7.563 1.00 96.31 183 PHE A C 1
ATOM 1306 O O . PHE A 1 183 ? -1.903 -2.130 7.388 1.00 96.31 183 PHE A O 1
ATOM 1313 N N . MET A 1 184 ? -1.287 -3.931 8.599 1.00 94.69 184 MET A N 1
ATOM 1314 C CA . MET A 1 184 ? -2.189 -3.742 9.730 1.00 94.69 184 MET A CA 1
ATOM 1315 C C . MET A 1 184 ? -1.523 -4.266 11.000 1.00 94.69 184 MET A C 1
ATOM 1317 O O . MET A 1 184 ? -1.249 -5.465 11.106 1.00 94.69 184 MET A O 1
ATOM 1321 N N . ASN A 1 185 ? -1.291 -3.380 11.968 1.00 93.31 185 ASN A N 1
ATOM 1322 C CA . ASN A 1 185 ? -0.736 -3.746 13.264 1.00 93.31 185 ASN A CA 1
ATOM 1323 C C . ASN A 1 185 ? -1.697 -3.410 14.396 1.00 93.31 185 ASN A C 1
ATOM 1325 O O . ASN A 1 185 ? -2.356 -2.370 14.402 1.00 93.31 185 ASN A O 1
ATOM 1329 N N . LEU A 1 186 ? -1.715 -4.287 15.389 1.00 91.56 186 LEU A N 1
ATOM 1330 C CA . LEU A 1 186 ? -2.404 -4.106 16.654 1.00 91.56 186 LEU A CA 1
ATOM 1331 C C . LEU A 1 186 ? -1.441 -4.503 17.770 1.00 91.56 186 LEU A C 1
ATOM 1333 O O . LEU A 1 186 ? -0.805 -5.553 17.687 1.00 91.56 186 LEU A O 1
ATOM 1337 N N . SER A 1 187 ? -1.347 -3.701 18.821 1.00 91.00 187 SER A N 1
ATOM 1338 C CA . SER A 1 187 ? -0.642 -4.069 20.044 1.00 91.00 187 SER A CA 1
ATOM 1339 C C . SER A 1 187 ? -1.361 -3.531 21.270 1.00 91.00 187 SER A C 1
ATOM 1341 O O . SER A 1 187 ? -1.875 -2.413 21.271 1.00 91.00 187 SER A O 1
ATOM 1343 N N . TYR A 1 188 ? -1.410 -4.333 22.326 1.00 88.19 188 TYR A N 1
ATOM 1344 C CA . TYR A 1 188 ? -2.026 -3.939 23.585 1.00 88.19 188 TYR A CA 1
ATOM 1345 C C . TYR A 1 188 ? -1.389 -4.669 24.762 1.00 88.19 188 TYR A C 1
ATOM 1347 O O . TYR A 1 188 ? -0.796 -5.740 24.620 1.00 88.19 188 TYR A O 1
ATOM 1355 N N . SER A 1 189 ? -1.538 -4.076 25.940 1.00 84.19 189 SER A N 1
ATOM 1356 C CA . SER A 1 189 ? -1.151 -4.670 27.212 1.00 84.19 189 SER A CA 1
ATOM 1357 C C . SER A 1 189 ? -2.214 -4.318 28.241 1.00 84.19 189 SER A C 1
ATOM 1359 O O . SER A 1 189 ? -2.297 -3.176 28.679 1.00 84.19 189 SER A O 1
ATOM 1361 N N . VAL A 1 190 ? -3.024 -5.301 28.611 1.00 75.88 190 VAL A N 1
ATOM 1362 C CA . VAL A 1 190 ? -4.054 -5.200 29.646 1.00 75.88 190 VAL A CA 1
ATOM 1363 C C . VAL A 1 190 ? -3.429 -5.547 30.988 1.00 75.88 190 VAL A C 1
ATOM 1365 O O . VAL A 1 190 ? -2.838 -6.614 31.128 1.00 75.88 190 VAL A O 1
ATOM 1368 N N . ALA A 1 191 ? -3.574 -4.681 31.987 1.00 69.25 191 ALA A N 1
ATOM 1369 C CA . ALA A 1 191 ? -3.294 -5.037 33.375 1.00 69.25 191 ALA A CA 1
ATOM 1370 C C . ALA A 1 191 ? -4.582 -5.564 34.027 1.00 69.25 191 ALA A C 1
ATOM 1372 O O . ALA A 1 191 ? -5.610 -4.893 33.988 1.00 69.25 191 ALA A O 1
ATOM 1373 N N . GLY A 1 192 ? -4.534 -6.760 34.609 1.00 64.69 192 GLY A N 1
ATOM 1374 C CA . GLY A 1 192 ? -5.630 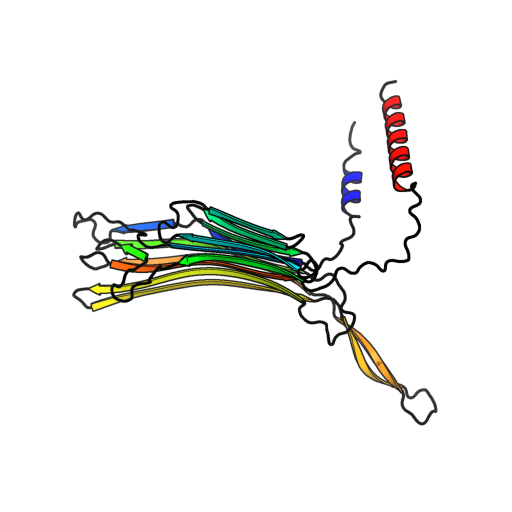-7.363 35.365 1.00 64.69 192 GLY A CA 1
ATOM 1375 C C . GLY A 1 192 ? -5.212 -7.702 36.796 1.00 64.69 192 GLY A C 1
ATOM 1376 O O . GLY A 1 192 ? -4.026 -7.726 37.128 1.00 64.69 192 GLY A O 1
ATOM 1377 N N . GLN A 1 193 ? -6.193 -8.008 37.650 1.00 59.75 193 GLN A N 1
ATOM 1378 C CA . GLN A 1 193 ? -5.956 -8.348 39.062 1.00 59.75 193 GLN A CA 1
ATOM 1379 C C . GLN A 1 193 ? -5.090 -9.611 39.253 1.00 59.75 193 GLN A C 1
ATOM 1381 O O . GLN A 1 193 ? -4.460 -9.767 40.294 1.00 59.75 193 GLN A O 1
ATOM 1386 N N . ALA A 1 194 ? -5.023 -10.488 38.243 1.00 60.06 194 ALA A N 1
ATOM 1387 C CA . ALA A 1 194 ? -4.248 -11.733 38.252 1.00 60.06 194 ALA A CA 1
ATOM 1388 C C . ALA A 1 194 ? -2.948 -11.683 37.414 1.00 60.06 194 ALA A C 1
ATOM 1390 O O . ALA A 1 194 ? -2.283 -12.707 37.261 1.00 60.06 194 ALA A O 1
ATOM 1391 N N . GLY A 1 195 ? -2.578 -10.522 36.857 1.00 64.50 195 GLY A N 1
ATOM 1392 C CA . GLY A 1 195 ? -1.409 -10.354 35.981 1.00 64.50 195 GLY A CA 1
ATOM 1393 C C . GLY A 1 195 ? -1.700 -9.498 34.744 1.00 64.50 195 GLY A C 1
ATOM 1394 O O . GLY A 1 195 ? -2.811 -8.998 34.573 1.00 64.50 195 GLY A O 1
ATOM 1395 N N . SER A 1 196 ? -0.707 -9.308 33.869 1.00 70.00 196 SER A N 1
ATOM 1396 C CA . SER A 1 196 ? -0.888 -8.603 32.595 1.00 70.00 196 SER A CA 1
ATOM 1397 C C . SER A 1 196 ? -1.132 -9.571 31.433 1.00 70.00 196 SER A C 1
ATOM 1399 O O . SER A 1 196 ? -0.461 -10.591 31.302 1.00 70.00 196 SER A O 1
ATOM 1401 N N . THR A 1 197 ? -2.096 -9.245 30.571 1.00 71.25 197 THR A N 1
ATOM 1402 C CA . THR A 1 197 ? -2.344 -9.936 29.298 1.00 71.25 197 THR A CA 1
ATOM 1403 C C . THR A 1 197 ? -1.996 -8.991 28.162 1.00 71.25 197 THR A C 1
ATOM 1405 O O . THR A 1 197 ? -2.653 -7.969 27.978 1.00 71.25 197 THR A O 1
ATOM 1408 N N . SER A 1 198 ? -0.967 -9.313 27.389 1.00 82.38 198 SER A N 1
ATOM 1409 C CA . SER A 1 198 ? -0.590 -8.552 26.200 1.00 82.38 198 SER A CA 1
ATOM 1410 C C . SER A 1 198 ? -0.817 -9.368 24.936 1.00 82.38 198 SER A C 1
ATOM 1412 O O . SER A 1 198 ? -0.782 -10.597 24.945 1.00 82.38 198 SER A O 1
ATOM 1414 N N . GLY A 1 199 ? -1.077 -8.666 23.840 1.00 83.56 199 GLY A N 1
ATOM 1415 C CA . GLY A 1 199 ? -1.237 -9.262 22.524 1.00 83.56 199 GLY A CA 1
ATOM 1416 C C . GLY A 1 199 ? -0.687 -8.332 21.457 1.00 83.56 199 GLY A C 1
ATOM 1417 O O . GLY A 1 199 ? -0.775 -7.106 21.571 1.00 83.56 199 GLY A O 1
ATOM 1418 N N . SER A 1 200 ? -0.103 -8.916 20.417 1.00 89.69 200 SER A N 1
ATOM 1419 C CA . SER A 1 200 ? 0.309 -8.190 19.224 1.00 89.69 200 SER A CA 1
ATOM 1420 C C . SER A 1 200 ? -0.017 -8.991 17.970 1.00 89.69 200 SER A C 1
ATOM 1422 O O . SER A 1 200 ? 0.101 -10.215 17.939 1.00 89.69 200 SER A O 1
ATOM 1424 N N . SER A 1 201 ? -0.440 -8.290 16.924 1.00 90.31 201 SER A N 1
ATOM 1425 C CA . SER A 1 201 ? -0.592 -8.845 15.583 1.00 90.31 201 SER A CA 1
ATOM 1426 C C . SER A 1 201 ? 0.033 -7.890 14.582 1.00 90.31 201 SER A C 1
ATOM 1428 O O . SER A 1 201 ? -0.297 -6.703 14.585 1.00 90.31 201 SER A O 1
ATOM 1430 N N . THR A 1 202 ? 0.877 -8.422 13.708 1.00 93.06 202 THR A N 1
ATOM 1431 C CA . THR A 1 202 ? 1.533 -7.684 12.628 1.00 93.06 202 THR A CA 1
ATOM 1432 C C . THR A 1 202 ? 1.194 -8.385 11.326 1.00 93.06 202 THR A C 1
ATOM 1434 O O . THR A 1 202 ? 1.636 -9.508 11.094 1.00 93.06 202 THR A O 1
ATOM 1437 N N . ASN A 1 203 ? 0.398 -7.734 10.485 1.00 95.62 203 ASN A N 1
ATOM 1438 C CA . ASN A 1 203 ? 0.065 -8.217 9.153 1.00 95.62 203 ASN A CA 1
ATOM 1439 C C . ASN A 1 203 ? 0.739 -7.305 8.131 1.00 95.62 203 ASN A C 1
ATOM 1441 O O . ASN A 1 203 ? 0.613 -6.084 8.227 1.00 95.62 203 ASN A O 1
ATOM 1445 N N . ASN A 1 204 ? 1.446 -7.884 7.164 1.00 96.00 204 ASN A N 1
ATOM 1446 C CA . ASN A 1 204 ? 2.138 -7.133 6.124 1.00 96.00 204 ASN A CA 1
ATOM 1447 C C . ASN A 1 204 ? 2.087 -7.899 4.799 1.00 96.00 204 ASN A C 1
ATOM 1449 O O . ASN A 1 204 ? 2.302 -9.111 4.772 1.00 96.00 204 ASN A O 1
ATOM 1453 N N . LEU A 1 205 ? 1.824 -7.181 3.715 1.00 96.56 205 LEU A N 1
ATOM 1454 C CA . LEU A 1 205 ? 2.015 -7.624 2.342 1.00 96.56 205 LEU A CA 1
ATOM 1455 C 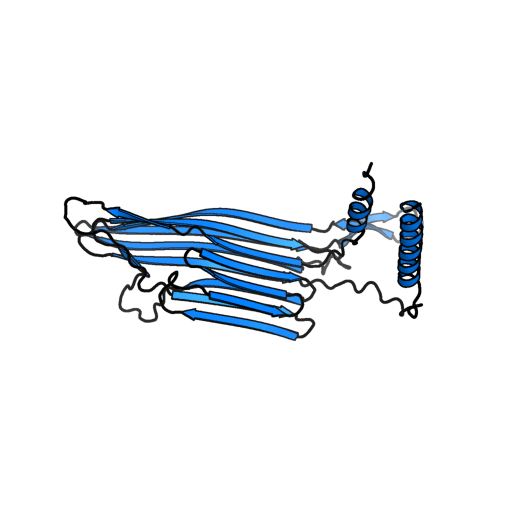C . LEU A 1 205 ? 2.902 -6.606 1.653 1.00 96.56 205 LEU A C 1
ATOM 1457 O O . LEU A 1 205 ? 2.618 -5.410 1.688 1.00 96.56 205 LEU A O 1
ATOM 1461 N N . SER A 1 206 ? 3.947 -7.078 0.993 1.00 96.69 206 SER A N 1
ATOM 1462 C CA . SER A 1 206 ? 4.803 -6.226 0.189 1.00 96.69 206 SER A CA 1
ATOM 1463 C C . SER A 1 206 ? 5.319 -6.986 -1.016 1.00 96.69 206 SER A C 1
ATOM 1465 O O . SER A 1 206 ? 5.582 -8.186 -0.958 1.00 96.69 206 SER A O 1
ATOM 1467 N N . LEU A 1 207 ? 5.467 -6.264 -2.117 1.00 95.81 207 LEU A N 1
ATOM 1468 C CA . LEU A 1 207 ? 6.081 -6.780 -3.326 1.00 95.81 207 LEU A CA 1
ATOM 1469 C C . LEU A 1 207 ? 6.863 -5.679 -4.034 1.00 95.81 207 LEU A C 1
ATOM 1471 O O . LEU A 1 207 ? 6.652 -4.483 -3.810 1.00 95.81 207 LEU A O 1
ATOM 1475 N N . SER A 1 208 ? 7.793 -6.109 -4.876 1.00 96.44 208 SER A N 1
ATOM 1476 C CA . SER A 1 208 ? 8.615 -5.238 -5.701 1.00 96.44 208 SER A CA 1
ATOM 1477 C C . SER A 1 208 ? 8.792 -5.898 -7.058 1.00 96.44 208 SER A C 1
ATOM 1479 O O . SER A 1 208 ? 9.275 -7.027 -7.136 1.00 96.44 208 SER A O 1
ATOM 1481 N N . ALA A 1 209 ? 8.360 -5.207 -8.104 1.00 91.88 209 ALA A N 1
ATOM 1482 C CA . ALA A 1 209 ? 8.588 -5.580 -9.486 1.00 91.88 209 ALA A CA 1
ATOM 1483 C C . ALA A 1 209 ? 9.724 -4.722 -10.040 1.00 91.88 209 ALA A C 1
ATOM 1485 O O . ALA A 1 209 ? 9.761 -3.506 -9.831 1.00 91.88 209 ALA A O 1
ATOM 1486 N N . ALA A 1 210 ? 10.634 -5.354 -10.769 1.00 91.94 210 ALA A N 1
ATOM 1487 C CA . ALA A 1 210 ? 11.705 -4.678 -11.477 1.00 91.94 210 ALA A CA 1
ATOM 1488 C C . ALA A 1 210 ? 11.759 -5.158 -12.925 1.00 91.94 210 ALA A C 1
ATOM 1490 O O . ALA A 1 210 ? 11.565 -6.341 -13.211 1.00 91.94 210 ALA A O 1
ATOM 1491 N N . ALA A 1 211 ? 12.064 -4.240 -13.831 1.00 88.19 211 ALA A N 1
ATOM 1492 C CA . ALA A 1 211 ? 12.308 -4.554 -15.225 1.00 88.19 211 ALA A CA 1
ATOM 1493 C C . ALA A 1 211 ? 13.671 -4.052 -15.684 1.00 88.19 211 ALA A C 1
ATOM 1495 O O . ALA A 1 211 ? 14.302 -3.186 -15.070 1.00 88.19 211 ALA A O 1
ATOM 1496 N N . ARG A 1 212 ? 14.140 -4.672 -16.764 1.00 85.38 212 ARG A N 1
ATOM 1497 C CA . ARG A 1 212 ? 15.419 -4.375 -17.397 1.00 85.38 212 ARG A CA 1
ATOM 1498 C C . ARG A 1 212 ? 15.299 -4.595 -18.895 1.00 85.38 212 ARG A C 1
ATOM 1500 O O . ARG A 1 212 ? 14.715 -5.586 -19.338 1.00 85.38 212 ARG A O 1
ATOM 1507 N N . GLY A 1 213 ? 15.905 -3.689 -19.649 1.00 81.06 213 GLY A N 1
ATOM 1508 C CA . GLY A 1 213 ? 16.074 -3.810 -21.086 1.00 81.06 213 GLY A CA 1
ATOM 1509 C C . GLY A 1 213 ? 16.888 -5.033 -21.516 1.00 81.06 213 GLY A C 1
ATOM 1510 O O . GLY A 1 213 ? 17.613 -5.654 -20.731 1.00 81.06 213 GLY A O 1
ATOM 1511 N N . GLU A 1 214 ? 16.773 -5.368 -22.798 1.00 82.56 214 GLU A N 1
ATOM 1512 C CA . GLU A 1 214 ? 17.659 -6.327 -23.466 1.00 82.56 214 GLU A CA 1
ATOM 1513 C C . GLU A 1 214 ? 19.083 -5.761 -23.528 1.00 82.56 214 GLU A C 1
ATOM 1515 O O . GLU A 1 214 ? 19.250 -4.564 -23.731 1.00 82.56 214 GLU A O 1
ATOM 1520 N N . TYR A 1 215 ? 20.125 -6.579 -23.398 1.00 81.94 215 TYR A N 1
ATOM 1521 C CA . TYR A 1 215 ? 21.494 -6.125 -23.667 1.00 81.94 215 TYR A CA 1
ATOM 1522 C C . TYR A 1 215 ? 22.326 -7.209 -24.327 1.00 81.94 215 TYR A C 1
ATOM 1524 O O . TYR A 1 215 ? 22.052 -8.399 -24.200 1.00 81.94 215 TYR A O 1
ATOM 1532 N N . THR A 1 216 ? 23.394 -6.788 -24.996 1.00 82.62 216 THR A N 1
ATOM 1533 C CA . THR A 1 216 ? 24.391 -7.695 -25.564 1.00 82.62 216 THR A CA 1
ATOM 1534 C C . THR A 1 216 ? 25.754 -7.401 -24.952 1.00 82.62 216 THR A C 1
ATOM 1536 O O . THR A 1 216 ? 26.113 -6.239 -24.754 1.00 82.62 216 THR A O 1
ATOM 1539 N N . TYR A 1 217 ? 26.512 -8.447 -24.634 1.00 84.38 217 TYR A N 1
ATOM 1540 C CA . TYR A 1 217 ? 27.897 -8.327 -24.186 1.00 84.38 217 TYR A CA 1
ATOM 1541 C C . TYR A 1 217 ? 28.804 -9.274 -24.962 1.00 84.38 217 TYR A C 1
ATOM 1543 O O . TYR A 1 217 ? 28.365 -10.305 -25.470 1.00 84.38 217 TYR A O 1
ATOM 1551 N N . GLN A 1 218 ? 30.079 -8.906 -25.044 1.00 86.38 218 GLN A N 1
ATOM 1552 C CA . GLN A 1 218 ? 31.106 -9.743 -25.644 1.00 86.38 218 GLN A CA 1
ATOM 1553 C C . GLN A 1 218 ? 31.698 -10.672 -24.592 1.00 86.38 218 GLN A C 1
ATOM 1555 O O . GLN A 1 218 ? 32.175 -10.224 -23.549 1.00 86.38 218 GLN A O 1
ATOM 1560 N N . SER A 1 219 ? 31.675 -11.969 -24.874 1.00 85.38 219 SER A N 1
ATOM 1561 C CA . SER A 1 219 ? 32.379 -12.982 -24.097 1.00 85.38 219 SER A CA 1
ATOM 1562 C C . SER A 1 219 ? 33.540 -13.530 -24.914 1.00 85.38 219 SER A C 1
ATOM 1564 O O . SER A 1 219 ? 33.412 -13.778 -26.114 1.00 85.38 219 SER A O 1
ATOM 1566 N N . TYR A 1 220 ? 34.697 -13.679 -24.276 1.00 88.19 220 TYR A N 1
ATOM 1567 C CA . TYR A 1 220 ? 35.873 -14.251 -24.915 1.00 88.19 220 TYR A CA 1
ATOM 1568 C C . TYR A 1 220 ? 35.641 -15.741 -25.199 1.00 88.19 220 TYR A C 1
ATOM 1570 O O . TYR A 1 220 ? 35.379 -16.518 -24.281 1.00 88.19 220 TYR A O 1
ATOM 1578 N N . ARG A 1 221 ? 35.748 -16.135 -26.472 1.00 87.50 221 ARG A N 1
ATOM 1579 C CA . ARG A 1 221 ? 35.468 -17.498 -26.951 1.00 87.50 221 ARG A CA 1
ATOM 1580 C C . ARG A 1 221 ? 36.737 -18.313 -27.212 1.00 87.50 221 ARG A C 1
ATOM 1582 O O . ARG A 1 221 ? 36.683 -19.539 -27.226 1.00 87.50 221 ARG A O 1
ATOM 1589 N N . GLY A 1 222 ? 37.874 -17.657 -27.427 1.00 86.56 222 GLY A N 1
ATOM 1590 C CA . GLY A 1 222 ? 39.141 -18.316 -27.753 1.00 86.56 222 GLY A CA 1
ATOM 1591 C C . GLY A 1 222 ? 40.017 -17.467 -28.668 1.00 86.56 222 GLY A C 1
ATOM 1592 O O . GLY A 1 222 ? 39.749 -16.287 -28.864 1.00 86.56 222 GLY A O 1
ATOM 1593 N N . TYR A 1 223 ? 41.046 -18.080 -29.251 1.00 84.75 223 TYR A N 1
ATOM 1594 C CA . TYR A 1 223 ? 41.898 -17.457 -30.266 1.00 84.75 223 TYR A CA 1
ATOM 1595 C C . TYR A 1 223 ? 41.649 -18.089 -31.636 1.00 84.75 223 TYR A C 1
ATOM 1597 O O . TYR A 1 223 ? 41.433 -19.301 -31.727 1.00 84.75 223 TYR A O 1
ATOM 1605 N N . ASP A 1 224 ? 41.695 -17.273 -32.687 1.00 81.25 224 ASP A N 1
ATOM 1606 C CA . ASP A 1 224 ? 41.778 -17.753 -34.063 1.00 81.25 224 ASP A CA 1
ATOM 1607 C C . ASP A 1 224 ? 43.238 -18.076 -34.396 1.00 81.25 224 ASP A C 1
ATOM 1609 O O . ASP A 1 224 ? 44.102 -17.203 -34.330 1.00 81.25 224 ASP A O 1
ATOM 1613 N N . TRP A 1 225 ? 43.500 -19.337 -34.743 1.00 76.00 225 TRP A N 1
ATOM 1614 C CA . TRP A 1 225 ? 44.824 -19.849 -35.118 1.00 76.00 225 TRP A CA 1
ATOM 1615 C C . TRP A 1 225 ? 44.953 -20.086 -36.629 1.00 76.00 225 TRP A C 1
ATOM 1617 O O . TRP A 1 225 ? 45.931 -20.677 -37.082 1.00 76.00 225 TRP A O 1
ATOM 1627 N N . SER A 1 226 ? 43.946 -19.693 -37.416 1.00 78.81 226 SER A N 1
ATOM 1628 C CA . SER A 1 226 ? 43.917 -19.921 -38.864 1.00 78.81 226 SER A CA 1
ATOM 1629 C C . SER A 1 226 ? 44.739 -18.908 -39.670 1.00 78.81 226 SER A C 1
ATOM 1631 O O . SER A 1 226 ? 44.985 -19.140 -40.855 1.00 78.81 226 SER A O 1
ATOM 1633 N N . GLN A 1 227 ? 45.200 -17.816 -39.047 1.00 66.81 227 GLN A N 1
ATOM 1634 C CA . GLN A 1 227 ? 46.068 -16.823 -39.683 1.00 66.81 227 GLN A CA 1
ATOM 1635 C C . GLN A 1 227 ? 47.548 -17.060 -39.319 1.00 66.81 227 GLN A C 1
ATOM 1637 O O . GLN A 1 227 ? 47.851 -17.316 -38.157 1.00 66.81 227 GLN A O 1
ATOM 1642 N N . PRO A 1 228 ? 48.483 -16.980 -40.288 1.00 65.25 228 PRO A N 1
ATOM 1643 C CA . PRO A 1 228 ? 49.907 -17.276 -40.084 1.00 65.25 228 PRO A CA 1
ATOM 1644 C C . PRO A 1 228 ? 50.696 -16.177 -39.346 1.00 65.25 228 PRO A C 1
ATOM 1646 O O . PRO A 1 228 ? 51.911 -16.311 -39.189 1.00 65.25 228 PRO A O 1
ATOM 1649 N N . ASP A 1 229 ? 50.038 -15.101 -38.906 1.00 60.97 229 ASP A N 1
ATOM 1650 C CA . ASP A 1 229 ? 50.674 -14.036 -38.134 1.00 60.97 229 ASP A CA 1
ATOM 1651 C C . ASP A 1 229 ? 50.970 -14.492 -36.698 1.00 60.97 229 ASP A C 1
ATOM 1653 O O . ASP A 1 229 ? 50.182 -15.177 -36.051 1.00 60.97 229 ASP A O 1
ATOM 1657 N N . TRP A 1 230 ? 52.117 -14.071 -36.161 1.00 60.75 230 TRP A N 1
ATOM 1658 C CA . TRP A 1 230 ? 52.607 -14.436 -34.819 1.00 60.75 230 TRP A CA 1
ATOM 1659 C C . TRP A 1 230 ? 51.778 -13.836 -33.665 1.00 60.75 230 TRP A C 1
ATOM 1661 O O . TRP A 1 230 ? 52.182 -13.907 -32.503 1.00 60.75 230 TRP A O 1
ATOM 1671 N N . TYR A 1 231 ? 50.646 -13.207 -33.987 1.00 60.97 231 TYR A N 1
ATOM 1672 C CA . TYR A 1 231 ? 49.731 -12.545 -33.071 1.00 60.97 231 TYR A CA 1
ATOM 1673 C C . TYR A 1 231 ? 48.390 -13.279 -33.075 1.00 60.97 231 TYR A C 1
ATOM 1675 O O . TYR A 1 231 ? 47.638 -13.235 -34.044 1.00 60.97 231 TYR A O 1
ATOM 1683 N N . ASN A 1 232 ? 48.072 -13.942 -31.965 1.00 71.69 232 ASN A N 1
ATOM 1684 C CA . ASN A 1 232 ? 46.792 -14.625 -31.811 1.00 71.69 232 ASN A CA 1
ATOM 1685 C C . ASN A 1 232 ? 45.656 -13.598 -31.758 1.00 71.69 232 ASN A C 1
ATOM 1687 O O . ASN A 1 232 ? 45.635 -12.739 -30.871 1.00 71.69 232 ASN A O 1
ATOM 1691 N N . HIS A 1 233 ? 44.685 -13.709 -32.663 1.00 77.19 233 HIS A N 1
ATOM 1692 C CA . HIS A 1 233 ? 43.523 -12.826 -32.673 1.00 77.19 233 HIS A CA 1
ATOM 1693 C C . HIS A 1 233 ? 42.458 -13.347 -31.699 1.00 77.19 233 HIS A C 1
ATOM 1695 O O . HIS A 1 233 ? 41.941 -14.450 -31.903 1.00 77.19 233 HIS A O 1
ATOM 1701 N N . PRO A 1 234 ? 42.123 -12.609 -30.621 1.00 83.06 234 PRO A N 1
ATOM 1702 C CA . PRO A 1 234 ? 41.063 -13.025 -29.714 1.00 83.06 234 PRO A CA 1
ATOM 1703 C C . PRO A 1 234 ? 39.712 -12.989 -30.437 1.00 83.06 234 PRO A C 1
ATOM 1705 O O . PRO A 1 234 ? 39.324 -11.974 -31.015 1.00 83.06 234 PRO A O 1
ATOM 1708 N N . ILE A 1 235 ? 38.990 -14.104 -30.382 1.00 83.88 235 ILE A N 1
ATOM 1709 C CA . ILE A 1 235 ? 37.622 -14.244 -30.870 1.00 83.88 235 ILE A CA 1
ATOM 1710 C C . ILE A 1 235 ? 36.680 -13.914 -29.717 1.00 83.88 235 ILE A C 1
ATOM 1712 O O . ILE A 1 235 ? 36.738 -14.527 -28.646 1.00 83.88 235 ILE A O 1
ATOM 1716 N N . TYR A 1 236 ? 35.765 -12.988 -29.972 1.00 87.12 236 TYR A N 1
ATOM 1717 C CA . TYR A 1 236 ? 34.666 -12.671 -29.073 1.00 87.12 236 TYR A CA 1
ATOM 1718 C C . TYR A 1 236 ? 33.349 -13.156 -29.670 1.00 87.12 236 TYR A C 1
ATOM 1720 O O . TYR A 1 236 ? 33.147 -13.112 -30.883 1.00 87.12 236 TYR A O 1
ATOM 1728 N N . GLU A 1 237 ? 32.448 -13.606 -28.808 1.00 89.12 237 GLU A N 1
ATOM 1729 C CA . GLU A 1 237 ? 31.068 -13.923 -29.149 1.00 89.12 237 GLU A CA 1
ATOM 1730 C C . GLU A 1 237 ? 30.135 -12.920 -28.482 1.00 89.12 237 GLU A C 1
ATOM 1732 O O . GLU A 1 237 ? 30.317 -12.563 -27.317 1.00 89.12 237 GLU A O 1
ATOM 1737 N N . ASN A 1 238 ? 29.136 -12.465 -29.230 1.00 87.69 238 ASN A N 1
ATOM 1738 C CA . ASN A 1 238 ? 28.087 -11.608 -28.704 1.00 87.69 238 ASN A CA 1
ATOM 1739 C C . ASN A 1 238 ? 27.009 -12.486 -28.061 1.00 87.69 238 ASN A C 1
ATOM 1741 O O . ASN A 1 238 ? 26.334 -13.242 -28.757 1.00 87.69 238 ASN A O 1
ATOM 1745 N N . ILE A 1 239 ? 26.831 -12.364 -26.747 1.00 85.19 239 ILE A N 1
ATOM 1746 C CA . ILE A 1 239 ? 25.756 -13.022 -26.003 1.00 85.19 239 ILE A CA 1
ATOM 1747 C C . ILE A 1 239 ? 24.670 -11.984 -25.725 1.00 85.19 239 ILE A C 1
ATOM 1749 O O . ILE A 1 239 ? 24.920 -10.980 -25.053 1.00 85.19 239 ILE A O 1
ATOM 1753 N N . THR A 1 240 ? 23.464 -12.231 -26.236 1.00 84.19 240 THR A N 1
ATOM 1754 C CA . THR A 1 240 ? 22.291 -11.378 -26.009 1.00 84.19 240 THR A CA 1
ATOM 1755 C C . THR A 1 240 ? 21.472 -11.914 -24.843 1.00 84.19 240 THR A C 1
ATOM 1757 O O . THR A 1 240 ? 21.040 -13.066 -24.840 1.00 84.19 240 THR A O 1
ATOM 1760 N N . VAL A 1 241 ? 21.252 -11.063 -23.845 1.00 83.38 241 VAL A N 1
ATOM 1761 C CA . VAL A 1 241 ? 20.395 -11.341 -22.696 1.00 83.38 241 VAL A CA 1
ATOM 1762 C C . VAL A 1 241 ? 19.051 -10.657 -22.930 1.00 83.38 241 VAL A C 1
ATOM 1764 O O . VAL A 1 241 ? 19.030 -9.432 -23.075 1.00 83.38 241 VAL A O 1
ATOM 1767 N N . PRO A 1 242 ? 17.938 -11.411 -22.958 1.00 82.88 242 PRO A N 1
ATOM 1768 C CA . PRO A 1 242 ? 16.630 -10.853 -23.268 1.00 82.88 242 PRO A CA 1
ATOM 1769 C C . PRO A 1 242 ? 16.173 -9.864 -22.192 1.00 82.88 242 PRO A C 1
ATOM 1771 O O . PRO A 1 242 ? 16.610 -9.915 -21.035 1.00 82.88 242 PRO A O 1
ATOM 1774 N N . LYS A 1 243 ? 15.252 -8.978 -22.581 1.00 84.81 243 LYS A N 1
ATOM 1775 C CA . LYS A 1 243 ? 14.560 -8.088 -21.644 1.00 84.81 243 LYS A CA 1
ATOM 1776 C C . LYS A 1 243 ? 13.783 -8.875 -20.583 1.00 84.81 243 LYS A C 1
ATOM 1778 O O . LYS A 1 243 ? 13.338 -9.998 -20.828 1.00 84.81 243 LYS A O 1
ATOM 1783 N N . SER A 1 244 ? 13.580 -8.259 -19.424 1.00 85.38 244 SER A N 1
ATOM 1784 C CA . SER A 1 244 ? 12.747 -8.794 -18.347 1.00 85.38 244 SER A CA 1
ATOM 1785 C C . SER A 1 244 ? 11.661 -7.793 -17.980 1.00 85.38 244 SER A C 1
ATOM 1787 O O . SER A 1 244 ? 11.982 -6.690 -17.542 1.00 85.38 244 SER A O 1
ATOM 1789 N N . ASP A 1 245 ? 10.407 -8.214 -18.106 1.00 87.94 245 ASP A N 1
ATOM 1790 C CA . ASP A 1 245 ? 9.227 -7.500 -17.621 1.00 87.94 245 ASP A CA 1
ATOM 1791 C C . ASP A 1 245 ? 8.655 -8.285 -16.430 1.00 87.94 245 ASP A C 1
ATOM 1793 O O . ASP A 1 245 ? 8.663 -9.521 -16.435 1.00 87.94 245 ASP A O 1
ATOM 1797 N N . GLN A 1 246 ? 8.178 -7.592 -15.398 1.00 88.38 246 GLN A N 1
ATOM 1798 C CA . GLN A 1 246 ? 7.603 -8.221 -14.210 1.00 88.38 246 GLN A CA 1
ATOM 1799 C C . GLN A 1 246 ? 6.236 -7.632 -13.895 1.00 88.38 246 GLN A C 1
ATOM 1801 O O . GLN A 1 246 ? 6.035 -6.423 -13.895 1.00 88.38 246 GLN A O 1
ATOM 1806 N N . THR A 1 247 ? 5.287 -8.505 -13.586 1.00 91.06 247 THR A N 1
ATOM 1807 C CA . THR A 1 247 ? 3.986 -8.138 -13.030 1.00 91.06 247 THR A CA 1
ATOM 1808 C C . THR A 1 247 ? 3.708 -9.097 -11.894 1.00 91.06 247 THR A C 1
ATOM 1810 O O . THR A 1 247 ? 3.678 -10.311 -12.094 1.00 91.06 247 THR A O 1
ATOM 1813 N N . LEU A 1 248 ? 3.579 -8.547 -10.695 1.00 89.69 248 LEU A N 1
ATOM 1814 C CA . LEU A 1 248 ? 3.389 -9.286 -9.461 1.00 89.69 248 LEU A CA 1
ATOM 1815 C C . LEU A 1 248 ? 2.109 -8.807 -8.793 1.00 89.69 248 LEU A C 1
ATOM 1817 O O . LEU A 1 248 ? 1.814 -7.613 -8.752 1.00 89.69 248 LEU A O 1
ATOM 1821 N N . GLU A 1 249 ? 1.382 -9.756 -8.228 1.00 94.56 249 GLU A N 1
ATOM 1822 C CA . GLU A 1 249 ? 0.172 -9.515 -7.463 1.00 94.56 249 GLU A CA 1
ATOM 1823 C C . GLU A 1 249 ? 0.186 -10.420 -6.241 1.00 94.56 249 GLU A C 1
ATOM 1825 O O . GLU A 1 249 ? 0.541 -11.599 -6.325 1.00 94.56 249 GLU A O 1
ATOM 1830 N N . GLN A 1 250 ? -0.213 -9.866 -5.103 1.00 95.19 250 GLN A N 1
ATOM 1831 C CA . GLN A 1 250 ? -0.418 -10.635 -3.892 1.00 95.19 250 GLN A CA 1
ATOM 1832 C C . GLN A 1 250 ? -1.626 -10.099 -3.134 1.00 95.19 250 GLN A C 1
ATOM 1834 O O . GLN A 1 250 ? -1.753 -8.901 -2.884 1.00 95.19 250 GLN A O 1
ATOM 1839 N N . SER A 1 251 ? -2.492 -11.016 -2.718 1.00 96.50 251 SER A N 1
ATOM 1840 C CA . SER A 1 251 ? -3.644 -10.728 -1.870 1.00 96.50 251 SER A CA 1
ATOM 1841 C C . SER A 1 251 ? -3.590 -11.550 -0.591 1.00 96.50 251 SER A C 1
ATOM 1843 O O . SER A 1 251 ? -3.105 -12.683 -0.596 1.00 96.50 251 SER A O 1
ATOM 1845 N N . GLY A 1 252 ? -4.148 -11.025 0.491 1.00 94.81 252 GLY A N 1
ATOM 1846 C CA . GLY A 1 252 ? -4.255 -11.735 1.759 1.00 94.81 252 GLY A CA 1
ATOM 1847 C C . GLY A 1 252 ? -5.326 -11.133 2.654 1.00 94.81 252 GLY A C 1
ATOM 1848 O O . GLY A 1 252 ? -5.781 -10.015 2.436 1.00 94.81 252 GLY A O 1
ATOM 1849 N N . LYS A 1 253 ? -5.723 -11.884 3.681 1.00 96.38 253 LYS A N 1
ATOM 1850 C CA . LYS A 1 253 ? -6.617 -11.383 4.725 1.00 96.38 253 LYS A CA 1
ATOM 1851 C C . LYS A 1 253 ? -5.800 -10.946 5.925 1.00 96.38 253 LYS A C 1
ATOM 1853 O O . LYS A 1 253 ? -4.981 -11.712 6.427 1.00 96.38 253 LYS A O 1
ATOM 1858 N N . PHE A 1 254 ? -6.036 -9.730 6.383 1.00 97.19 254 PHE A N 1
ATOM 1859 C CA . PHE A 1 254 ? -5.482 -9.206 7.618 1.00 97.19 254 PHE A CA 1
ATOM 1860 C C . PHE A 1 254 ? -6.417 -9.526 8.772 1.00 97.19 254 PHE A C 1
ATOM 1862 O O . PHE A 1 254 ? -7.635 -9.386 8.653 1.00 97.19 254 PHE A O 1
ATOM 1869 N N . TYR A 1 255 ? -5.832 -9.957 9.886 1.00 96.31 255 TYR A N 1
ATOM 1870 C CA . TYR A 1 255 ? -6.565 -10.365 11.077 1.00 96.31 255 TYR A CA 1
ATOM 1871 C C . TYR A 1 255 ? -5.864 -9.851 12.335 1.00 96.31 255 TYR A C 1
ATOM 1873 O O . TYR A 1 255 ? -4.648 -9.995 12.483 1.00 96.31 255 TYR A O 1
ATOM 1881 N N . ALA A 1 256 ? -6.625 -9.245 13.241 1.00 94.44 256 ALA A N 1
ATOM 1882 C CA . ALA A 1 256 ? -6.148 -8.791 14.541 1.00 94.44 256 ALA A CA 1
ATOM 1883 C C . ALA A 1 256 ? -7.216 -9.029 15.611 1.00 94.44 256 ALA A C 1
ATOM 1885 O O . ALA A 1 256 ? -8.408 -8.875 15.351 1.00 94.44 256 ALA A O 1
ATOM 1886 N N . VAL A 1 257 ? -6.786 -9.382 16.822 1.00 94.75 257 VAL A N 1
ATOM 1887 C CA . VAL A 1 257 ? -7.676 -9.625 17.966 1.00 94.75 257 VAL A CA 1
ATOM 1888 C C . VAL A 1 257 ? -7.221 -8.766 19.127 1.00 94.75 257 VAL A C 1
ATOM 1890 O O . VAL A 1 257 ? -6.066 -8.849 19.531 1.00 94.75 257 VAL A O 1
ATOM 1893 N N . PHE A 1 258 ? -8.133 -7.975 19.679 1.00 93.50 258 PHE A N 1
ATOM 1894 C CA . PHE A 1 258 ? -7.950 -7.239 20.920 1.00 93.50 258 PHE A CA 1
ATOM 1895 C C . PHE A 1 258 ? -8.877 -7.838 21.973 1.00 93.50 258 PHE A C 1
ATOM 1897 O O . PHE A 1 258 ? -10.093 -7.777 21.836 1.00 93.50 258 PHE A O 1
ATOM 1904 N N . THR A 1 259 ? -8.306 -8.440 23.012 1.00 92.69 259 THR A N 1
ATOM 1905 C CA . THR A 1 259 ? -9.073 -9.028 24.115 1.00 92.69 259 THR A CA 1
ATOM 1906 C C . THR A 1 259 ? -8.902 -8.202 25.381 1.00 92.69 259 THR A C 1
ATOM 1908 O O . THR A 1 259 ? -7.774 -7.925 25.790 1.00 92.69 259 THR A O 1
ATOM 1911 N N . ASN A 1 260 ? -10.016 -7.867 26.025 1.00 91.19 260 ASN A N 1
ATOM 1912 C CA . ASN A 1 260 ? -10.064 -7.244 27.336 1.00 91.19 260 ASN A CA 1
ATOM 1913 C C . ASN A 1 260 ? -10.804 -8.160 28.319 1.00 91.19 260 ASN A C 1
ATOM 1915 O O . ASN A 1 260 ? -12.019 -8.286 28.255 1.00 91.19 260 ASN A O 1
ATOM 1919 N N . ILE A 1 261 ? -10.061 -8.777 29.237 1.00 89.69 261 ILE A N 1
ATOM 1920 C CA . ILE A 1 261 ? -10.602 -9.611 30.327 1.00 89.69 261 ILE A CA 1
ATOM 1921 C C . ILE A 1 261 ? -10.698 -8.860 31.665 1.00 89.69 261 ILE A C 1
ATOM 1923 O O . ILE A 1 261 ? -10.909 -9.475 32.705 1.00 89.69 261 ILE A O 1
ATOM 1927 N N . SER A 1 262 ? -10.415 -7.555 31.671 1.00 89.12 262 SER A N 1
ATOM 1928 C CA . SER A 1 262 ? -10.438 -6.738 32.885 1.00 89.12 262 SER A CA 1
ATOM 1929 C C . SER A 1 262 ? -11.809 -6.101 33.102 1.00 89.12 262 SER A C 1
ATOM 1931 O O . SER A 1 262 ? -12.593 -5.973 32.164 1.00 89.12 262 SER A O 1
ATOM 1933 N N . ASP A 1 263 ? -12.051 -5.636 34.329 1.00 88.31 263 ASP A N 1
ATOM 1934 C CA . ASP A 1 263 ? -13.283 -4.940 34.728 1.00 88.31 263 ASP A CA 1
ATOM 1935 C C . ASP A 1 263 ? -13.336 -3.472 34.265 1.00 88.31 263 ASP A C 1
ATOM 1937 O O . ASP A 1 263 ? -14.287 -2.750 34.560 1.00 88.31 263 ASP A O 1
ATOM 1941 N N . THR A 1 264 ? -12.302 -2.994 33.568 1.00 89.00 264 THR A N 1
ATOM 1942 C CA . THR A 1 264 ? -12.207 -1.616 33.079 1.00 89.00 264 THR A CA 1
ATOM 1943 C C . THR A 1 264 ? -11.971 -1.582 31.580 1.00 89.00 264 THR A C 1
ATOM 1945 O O . THR A 1 264 ? -11.539 -2.560 30.973 1.00 89.00 264 THR A O 1
ATOM 1948 N N . GLU A 1 265 ? -12.205 -0.426 30.966 1.00 90.38 265 GLU A N 1
ATOM 1949 C CA . GLU A 1 265 ? -11.798 -0.193 29.583 1.00 90.38 265 GLU A CA 1
ATOM 1950 C C . GLU A 1 265 ? -10.289 -0.350 29.407 1.00 90.38 265 GLU A C 1
ATOM 1952 O O . GLU A 1 265 ? -9.499 -0.009 30.291 1.00 90.38 265 GLU A O 1
ATOM 1957 N N . GLN A 1 266 ? -9.898 -0.848 28.238 1.00 89.12 266 GLN A N 1
ATOM 1958 C CA . GLN A 1 266 ? -8.500 -1.018 27.866 1.00 89.12 266 GLN A CA 1
ATOM 1959 C C . GLN A 1 266 ? -8.205 -0.347 26.536 1.00 89.12 266 GLN A C 1
ATOM 1961 O O . GLN A 1 266 ? -9.078 -0.176 25.682 1.00 89.12 266 GLN A O 1
ATOM 1966 N N . LEU A 1 267 ? -6.937 0.015 26.365 1.00 88.88 267 LEU A N 1
ATOM 1967 C CA . LEU A 1 267 ? -6.439 0.740 25.207 1.00 88.88 267 LEU A CA 1
ATOM 1968 C C . LEU A 1 267 ? -5.487 -0.139 24.392 1.00 88.88 267 LEU A C 1
ATOM 1970 O O . LEU A 1 267 ? -4.625 -0.825 24.943 1.00 88.88 267 LEU A O 1
ATOM 1974 N N . ALA A 1 268 ? -5.618 -0.075 23.071 1.00 88.50 268 ALA A N 1
ATOM 1975 C CA . ALA A 1 268 ? -4.729 -0.729 22.122 1.00 88.50 268 ALA A CA 1
ATOM 1976 C C . ALA A 1 268 ? -4.197 0.275 21.100 1.00 88.50 268 ALA A C 1
ATOM 1978 O O . ALA A 1 268 ? -4.892 1.206 20.691 1.00 88.50 268 ALA A O 1
ATOM 1979 N N . ASN A 1 269 ? -2.968 0.064 20.647 1.00 88.69 269 ASN A N 1
ATOM 1980 C CA . ASN A 1 269 ? -2.411 0.753 19.497 1.00 88.69 269 ASN A CA 1
ATOM 1981 C C . ASN A 1 269 ? -2.760 -0.036 18.244 1.00 88.69 269 ASN A C 1
ATOM 1983 O O . ASN A 1 269 ? -2.258 -1.135 18.031 1.00 88.69 269 ASN A O 1
ATOM 1987 N N . PHE A 1 270 ? -3.610 0.539 17.412 1.00 89.12 270 PHE A N 1
ATOM 1988 C CA . PHE A 1 270 ? -3.957 0.029 16.098 1.00 89.12 270 PHE A CA 1
ATOM 1989 C C . PHE A 1 270 ? -3.475 0.993 15.024 1.00 89.12 270 PHE A C 1
ATOM 1991 O O . PHE A 1 270 ? -3.677 2.208 15.129 1.00 89.12 270 PHE A O 1
ATOM 1998 N N . ASN A 1 271 ? -2.843 0.449 13.992 1.00 89.81 271 ASN A N 1
ATOM 1999 C CA . ASN A 1 271 ? -2.516 1.190 12.792 1.00 89.81 271 ASN A CA 1
ATOM 2000 C C . ASN A 1 271 ? -2.695 0.323 11.543 1.00 89.81 271 ASN A C 1
ATOM 2002 O O . ASN A 1 271 ? -2.577 -0.900 11.571 1.00 89.81 271 ASN A O 1
ATOM 2006 N N . LEU A 1 272 ? -2.979 0.980 10.433 1.00 92.56 272 LEU A N 1
ATOM 2007 C CA . LEU A 1 272 ? -3.005 0.393 9.111 1.00 92.56 272 LEU A CA 1
ATOM 2008 C C . LEU A 1 272 ? -2.458 1.388 8.101 1.00 92.56 272 LEU A C 1
ATOM 2010 O O . LEU A 1 272 ? -2.504 2.602 8.310 1.00 92.56 272 LEU A O 1
ATOM 2014 N N . GLY A 1 273 ? -1.956 0.880 6.990 1.00 94.81 273 GLY A N 1
ATOM 2015 C CA . GLY A 1 273 ? -1.480 1.742 5.929 1.00 94.81 273 GLY A CA 1
ATOM 2016 C C . GLY A 1 273 ? -1.257 1.005 4.630 1.00 94.81 273 GLY A C 1
ATOM 2017 O O . GLY A 1 273 ? -1.127 -0.216 4.593 1.00 94.81 273 GLY A O 1
ATOM 2018 N N . VAL A 1 274 ? -1.228 1.790 3.567 1.00 97.00 274 VAL A N 1
ATOM 2019 C CA . VAL A 1 274 ? -0.895 1.373 2.212 1.00 97.00 274 VAL A CA 1
ATOM 2020 C C . VAL A 1 274 ? 0.108 2.361 1.632 1.00 97.00 274 VAL A C 1
ATOM 2022 O O . VAL A 1 274 ? 0.040 3.565 1.901 1.00 97.00 274 VAL A O 1
ATOM 2025 N N . SER A 1 275 ? 1.051 1.868 0.843 1.00 97.88 275 SER A N 1
ATOM 2026 C CA . SER A 1 275 ? 2.011 2.714 0.143 1.00 97.88 275 SER A CA 1
ATOM 2027 C C . SER A 1 275 ? 2.415 2.117 -1.192 1.00 97.88 275 SER A C 1
ATOM 2029 O O . SER A 1 275 ? 2.412 0.899 -1.381 1.00 97.88 275 SER A O 1
ATOM 2031 N N . VAL A 1 276 ? 2.771 3.002 -2.114 1.00 97.94 276 VAL A N 1
ATOM 2032 C CA . VAL A 1 276 ? 3.324 2.666 -3.419 1.00 97.94 276 VAL A CA 1
ATOM 2033 C C . VAL A 1 276 ? 4.484 3.598 -3.734 1.00 97.94 276 VAL A C 1
ATOM 2035 O O . VAL A 1 276 ? 4.501 4.763 -3.327 1.00 97.94 276 VAL A O 1
ATOM 2038 N N . ASN A 1 277 ? 5.442 3.094 -4.491 1.00 97.56 277 ASN A N 1
ATOM 2039 C CA . ASN A 1 277 ? 6.525 3.888 -5.048 1.00 97.56 277 ASN A CA 1
ATOM 2040 C C . ASN A 1 277 ? 6.957 3.263 -6.367 1.00 97.56 277 ASN A C 1
ATOM 2042 O O . ASN A 1 277 ? 6.997 2.036 -6.480 1.00 97.56 277 ASN A O 1
ATOM 2046 N N . GLY A 1 278 ? 7.331 4.082 -7.336 1.00 95.56 278 GLY A N 1
ATOM 2047 C CA . GLY A 1 278 ? 7.927 3.579 -8.554 1.00 95.56 278 GLY A CA 1
ATOM 2048 C C . GLY A 1 278 ? 8.616 4.648 -9.375 1.00 95.56 278 GLY A C 1
ATOM 2049 O O . GLY A 1 278 ? 8.418 5.849 -9.197 1.00 95.56 278 GLY A O 1
ATOM 2050 N N . SER A 1 279 ? 9.451 4.181 -10.292 1.00 93.44 279 SER A N 1
ATOM 2051 C CA . SER A 1 279 ? 10.185 5.026 -11.224 1.00 93.44 279 SER A CA 1
ATOM 2052 C C . SER A 1 279 ? 10.357 4.329 -12.560 1.00 93.44 279 SER A C 1
ATOM 2054 O O . SER A 1 279 ? 10.485 3.102 -12.620 1.00 93.44 279 SER A O 1
ATOM 2056 N N . ALA A 1 280 ? 10.361 5.119 -13.623 1.00 89.12 280 ALA A N 1
ATOM 2057 C CA . ALA A 1 280 ? 10.755 4.707 -14.953 1.00 89.12 280 ALA A CA 1
ATOM 2058 C C . ALA A 1 280 ? 11.886 5.633 -15.403 1.00 89.12 280 ALA A C 1
ATOM 2060 O O . ALA A 1 280 ? 11.724 6.850 -15.486 1.00 89.12 280 ALA A O 1
ATOM 2061 N N . SER A 1 281 ? 13.076 5.073 -15.619 1.00 84.50 281 SER A N 1
ATOM 2062 C CA . SER A 1 281 ? 14.263 5.872 -15.948 1.00 84.50 281 SER A CA 1
ATOM 2063 C C . SER A 1 281 ? 14.670 5.770 -17.413 1.00 84.50 281 SER A C 1
ATOM 2065 O O . SER A 1 281 ? 15.326 6.687 -17.911 1.00 84.50 281 SER A O 1
ATOM 2067 N N . THR A 1 282 ? 14.249 4.728 -18.134 1.00 76.00 282 THR A N 1
ATOM 2068 C CA . THR A 1 282 ? 14.675 4.558 -19.524 1.00 76.00 282 THR A CA 1
ATOM 2069 C C . THR A 1 282 ? 13.937 5.492 -20.483 1.00 76.00 282 THR A C 1
ATOM 2071 O O . THR A 1 282 ? 12.712 5.603 -20.468 1.00 76.00 282 THR A O 1
ATOM 2074 N N . GLY A 1 283 ? 14.739 6.151 -21.327 1.00 62.34 283 GLY A N 1
ATOM 2075 C CA . GLY A 1 283 ? 14.350 6.978 -22.469 1.00 62.34 283 GLY A CA 1
ATOM 2076 C C . GLY A 1 283 ? 13.223 6.392 -23.316 1.00 62.34 283 GLY A C 1
ATOM 2077 O O . GLY A 1 283 ? 13.118 5.183 -23.483 1.00 62.34 283 GLY A O 1
ATOM 2078 N N . LEU A 1 284 ? 12.447 7.252 -23.974 1.00 54.19 284 LEU A N 1
ATOM 2079 C CA . LEU A 1 284 ? 11.935 6.863 -25.282 1.00 54.19 284 LEU A CA 1
ATOM 2080 C C . LEU A 1 284 ? 13.143 6.766 -26.216 1.00 54.19 284 LEU A C 1
ATOM 2082 O O . LEU A 1 284 ? 13.907 7.731 -26.328 1.00 54.19 284 LEU A O 1
ATOM 2086 N N . LEU A 1 285 ? 13.278 5.671 -26.969 1.00 46.16 285 LEU A N 1
ATOM 2087 C CA . LEU A 1 285 ? 13.919 5.789 -28.270 1.00 46.16 285 LEU A CA 1
ATOM 2088 C C . LEU A 1 285 ? 13.085 6.827 -29.024 1.00 46.16 285 LEU A C 1
ATOM 2090 O O . LEU A 1 285 ? 12.013 6.519 -29.546 1.00 46.16 285 LEU A O 1
ATOM 2094 N N . ARG A 1 286 ? 13.575 8.071 -29.104 1.00 40.56 286 ARG A N 1
ATOM 2095 C CA . ARG A 1 286 ? 13.356 8.855 -30.314 1.00 40.56 286 ARG A CA 1
ATOM 2096 C C . ARG A 1 286 ? 13.832 7.919 -31.411 1.00 40.56 286 ARG A C 1
ATOM 2098 O O . ARG A 1 286 ? 15.041 7.781 -31.597 1.00 40.56 286 ARG A O 1
ATOM 2105 N N . ALA A 1 287 ? 12.898 7.221 -32.065 1.00 37.00 287 ALA A N 1
ATOM 2106 C CA . ALA A 1 287 ? 13.133 6.650 -33.377 1.00 37.00 287 ALA A CA 1
ATOM 2107 C C . ALA A 1 287 ? 13.937 7.717 -34.096 1.00 37.00 287 ALA A C 1
ATOM 2109 O O . ALA A 1 287 ? 13.481 8.867 -34.116 1.00 37.00 287 ALA A O 1
ATOM 2110 N N . ALA A 1 288 ? 15.179 7.378 -34.461 1.00 35.59 288 ALA A N 1
ATOM 2111 C CA . ALA A 1 288 ? 16.137 8.324 -34.994 1.00 35.59 288 ALA A CA 1
ATOM 2112 C C . ALA A 1 288 ? 15.360 9.278 -35.889 1.00 35.59 288 ALA A C 1
ATOM 2114 O O . ALA A 1 288 ? 14.688 8.827 -36.820 1.00 35.59 288 ALA A O 1
ATOM 2115 N N . VAL A 1 289 ? 15.337 10.560 -35.514 1.00 35.81 289 VAL A N 1
ATOM 2116 C CA . VAL A 1 289 ? 14.809 11.602 -36.379 1.00 35.81 289 VAL A CA 1
ATOM 2117 C C . VAL A 1 289 ? 15.756 11.577 -37.568 1.00 35.81 289 VAL A C 1
ATOM 2119 O O . VAL A 1 289 ? 16.758 12.285 -37.603 1.00 35.81 289 VAL A O 1
ATOM 2122 N N . LEU A 1 290 ? 15.482 10.681 -38.518 1.00 34.53 290 LEU A N 1
ATOM 2123 C CA . LEU A 1 290 ? 15.838 10.898 -39.897 1.00 34.53 290 LEU A CA 1
ATOM 2124 C C . LEU A 1 290 ? 15.319 12.309 -40.178 1.00 34.53 290 LEU A C 1
ATOM 2126 O O . LEU A 1 290 ? 14.181 12.602 -39.783 1.00 34.53 290 LEU A O 1
ATOM 2130 N N . PRO A 1 291 ? 16.161 13.200 -40.730 1.00 33.38 291 PRO A N 1
ATOM 2131 C CA . PRO A 1 291 ? 15.773 14.578 -40.991 1.00 33.38 291 PRO A CA 1
ATOM 2132 C C . PRO A 1 291 ? 14.399 14.534 -41.635 1.00 33.38 291 PRO A C 1
ATOM 2134 O O . PRO A 1 291 ? 14.212 13.788 -42.595 1.00 33.38 291 PRO A O 1
ATOM 2137 N N . SER A 1 292 ? 13.441 15.222 -41.010 1.00 33.09 292 SER A N 1
ATOM 2138 C CA . SER A 1 292 ? 12.038 15.213 -41.398 1.00 33.09 292 SER A CA 1
ATOM 2139 C C . SER A 1 292 ? 11.947 15.258 -42.916 1.00 33.09 292 SER A C 1
ATOM 2141 O O . SER A 1 292 ? 12.218 16.303 -43.516 1.00 33.09 292 SER A O 1
ATOM 2143 N N . ALA A 1 293 ? 11.591 14.133 -43.542 1.00 37.56 293 ALA A N 1
ATOM 2144 C CA . ALA A 1 293 ? 11.027 14.206 -44.869 1.00 37.56 293 ALA A CA 1
ATOM 2145 C C . ALA A 1 293 ? 9.818 15.121 -44.701 1.00 37.56 293 ALA A C 1
ATOM 2147 O O . ALA A 1 293 ? 8.946 14.858 -43.867 1.00 37.56 293 ALA A O 1
ATOM 2148 N N . VAL A 1 294 ? 9.865 16.261 -45.388 1.00 39.72 294 VAL A N 1
ATOM 2149 C CA . VAL A 1 294 ? 8.770 17.222 -45.484 1.00 39.72 294 VAL A CA 1
ATOM 2150 C C . VAL A 1 294 ? 7.473 16.420 -45.583 1.00 39.72 294 VAL A C 1
ATOM 2152 O O . VAL A 1 294 ? 7.412 15.523 -46.426 1.00 39.72 294 VAL A O 1
ATOM 2155 N N . PRO A 1 295 ? 6.472 16.650 -44.715 1.00 40.38 295 PRO A N 1
ATOM 2156 C CA . PRO A 1 295 ? 5.237 15.898 -44.793 1.00 40.38 295 PRO A CA 1
ATOM 2157 C C . PRO A 1 295 ? 4.589 16.223 -46.136 1.00 40.38 295 PRO A C 1
ATOM 2159 O O . PRO A 1 295 ? 3.975 17.276 -46.305 1.00 40.38 295 PRO A O 1
ATOM 2162 N N . GLU A 1 296 ? 4.723 15.320 -47.105 1.00 39.81 296 GLU A N 1
ATOM 2163 C CA . GLU A 1 296 ? 3.790 15.278 -48.212 1.00 39.81 296 GLU A CA 1
ATOM 2164 C C . GLU A 1 296 ? 2.448 14.909 -47.588 1.00 39.81 296 GLU A C 1
ATOM 2166 O O . GLU A 1 296 ? 2.150 13.753 -47.271 1.00 39.81 296 GLU A O 1
ATOM 2171 N N . ALA A 1 297 ? 1.645 15.941 -47.327 1.00 45.31 297 ALA A N 1
ATOM 2172 C CA . ALA A 1 297 ? 0.219 15.786 -47.154 1.00 45.31 297 ALA A CA 1
ATOM 2173 C C . ALA A 1 297 ? -0.250 14.981 -48.358 1.00 45.31 297 ALA A C 1
ATOM 2175 O O . ALA A 1 297 ? -0.215 15.547 -49.441 1.00 45.31 297 ALA A O 1
ATOM 2176 N N . ASN A 1 298 ? -0.558 13.683 -48.190 1.00 48.03 298 ASN A N 1
ATOM 2177 C CA . ASN A 1 298 ? -1.461 12.920 -49.063 1.00 48.03 298 ASN A CA 1
ATOM 2178 C C . ASN A 1 298 ? -1.605 11.411 -48.781 1.00 48.03 298 ASN A C 1
ATOM 2180 O O . ASN A 1 298 ? -2.494 10.816 -49.366 1.00 48.03 298 ASN A O 1
ATOM 2184 N N . GLY A 1 299 ? -0.880 10.758 -47.867 1.00 41.88 299 GLY A N 1
ATOM 2185 C CA . GLY A 1 299 ? -1.093 9.311 -47.631 1.00 41.88 299 GLY A CA 1
ATOM 2186 C C . GLY A 1 299 ? -2.420 8.969 -46.926 1.00 41.88 299 GLY A C 1
ATOM 2187 O O . GLY A 1 299 ? -3.277 8.258 -47.454 1.00 41.88 299 GLY A O 1
ATOM 2188 N N . LEU A 1 300 ? -2.613 9.520 -45.725 1.00 44.72 300 LEU A N 1
ATOM 2189 C CA . LEU A 1 300 ? -3.803 9.273 -44.895 1.00 44.72 300 LEU A CA 1
ATOM 2190 C C . LEU A 1 300 ? -5.055 9.979 -45.429 1.00 44.72 300 LEU A C 1
ATOM 2192 O O . LEU A 1 300 ? -6.159 9.447 -45.319 1.00 44.72 300 LEU A O 1
ATOM 2196 N N . ALA A 1 301 ? -4.880 11.145 -46.056 1.00 48.25 301 ALA A N 1
ATOM 2197 C CA . ALA A 1 301 ? -5.969 11.869 -46.701 1.00 48.25 301 ALA A CA 1
ATOM 2198 C C . ALA A 1 301 ? -6.507 11.107 -47.928 1.00 48.25 301 ALA A C 1
ATOM 2200 O O . ALA A 1 301 ? -7.721 10.944 -48.042 1.00 48.25 301 ALA A O 1
ATOM 2201 N N . LEU A 1 302 ? -5.644 10.550 -48.794 1.00 52.59 302 LEU A N 1
ATOM 2202 C CA . LEU A 1 302 ? -6.101 9.695 -49.901 1.00 52.59 302 LEU A CA 1
ATOM 2203 C C . LEU A 1 302 ? -6.693 8.371 -49.417 1.00 52.59 302 LEU A C 1
ATOM 2205 O O . LEU A 1 302 ? -7.675 7.912 -49.998 1.00 52.59 302 LEU A O 1
ATOM 2209 N N . ALA A 1 303 ? -6.167 7.778 -48.342 1.00 49.47 303 ALA A N 1
ATOM 2210 C CA . ALA A 1 303 ? -6.747 6.566 -47.762 1.00 49.47 3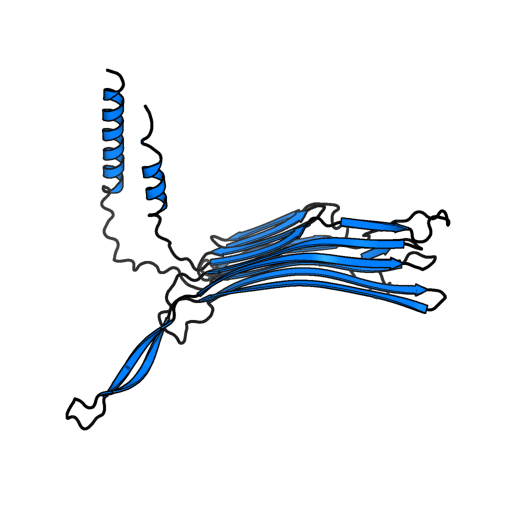03 ALA A CA 1
ATOM 2211 C C . ALA A 1 303 ? -8.164 6.814 -47.203 1.00 49.47 303 ALA A C 1
ATOM 2213 O O . ALA A 1 303 ? -9.078 6.020 -47.441 1.00 49.47 303 ALA A O 1
ATOM 2214 N N . ALA A 1 304 ? -8.383 7.949 -46.531 1.00 54.56 304 ALA A N 1
ATOM 2215 C CA . ALA A 1 304 ? -9.698 8.348 -46.028 1.00 54.56 304 ALA A CA 1
ATOM 2216 C C . ALA A 1 304 ? -10.684 8.685 -47.162 1.00 54.56 304 ALA A C 1
ATOM 2218 O O . ALA A 1 304 ? -11.847 8.277 -47.117 1.00 54.56 304 ALA A O 1
ATOM 2219 N N . VAL A 1 305 ? -10.226 9.366 -48.217 1.00 57.69 305 VAL A N 1
ATOM 2220 C CA . VAL A 1 305 ? -11.043 9.668 -49.407 1.00 57.69 305 VAL A CA 1
ATOM 2221 C C . VAL A 1 305 ? -11.379 8.392 -50.198 1.00 57.69 305 VAL A C 1
ATOM 2223 O O . VAL A 1 305 ? -12.513 8.232 -50.661 1.00 57.69 305 VAL A O 1
ATOM 2226 N N . GLY A 1 306 ? -10.453 7.435 -50.290 1.00 52.28 306 GLY A N 1
ATOM 2227 C CA . GLY A 1 306 ? -10.684 6.122 -50.903 1.00 52.28 306 GLY A CA 1
ATOM 2228 C C . GLY A 1 306 ? -11.731 5.287 -50.155 1.00 52.28 306 GLY A C 1
ATOM 2229 O O . GLY A 1 306 ? -12.610 4.682 -50.769 1.00 52.28 306 GLY A O 1
ATOM 2230 N N . LEU A 1 307 ? -11.713 5.317 -48.820 1.00 56.03 307 LEU A N 1
ATOM 2231 C CA . LEU A 1 307 ? -12.715 4.632 -47.995 1.00 56.03 307 LEU A CA 1
ATOM 2232 C C . LEU A 1 307 ? -14.094 5.307 -48.053 1.00 56.03 307 LEU A C 1
ATOM 2234 O O . LEU A 1 307 ? -15.114 4.615 -48.116 1.00 56.03 307 LEU A O 1
ATOM 2238 N N . MET A 1 308 ? -14.152 6.641 -48.102 1.00 53.72 308 MET A N 1
ATOM 2239 C CA . MET A 1 308 ? -15.419 7.373 -48.232 1.00 53.72 308 MET A CA 1
ATOM 2240 C C . MET A 1 308 ? -16.090 7.159 -49.597 1.00 53.72 308 MET A C 1
ATOM 2242 O O . MET A 1 308 ? -17.310 6.983 -49.668 1.00 53.72 308 MET A O 1
ATOM 2246 N N . THR A 1 309 ? -15.313 7.106 -50.680 1.00 55.59 309 THR A N 1
ATOM 2247 C CA . THR A 1 309 ? -15.842 6.843 -52.031 1.00 55.59 309 THR A CA 1
ATOM 2248 C C . THR A 1 309 ? -16.328 5.398 -52.190 1.00 55.59 309 THR A C 1
ATOM 2250 O O . THR A 1 309 ? -17.421 5.180 -52.722 1.00 55.59 309 THR A O 1
ATOM 2253 N N . ALA A 1 310 ? -15.610 4.414 -51.639 1.00 55.00 310 ALA A N 1
ATOM 2254 C CA . ALA A 1 310 ? -16.056 3.018 -51.607 1.00 55.00 310 ALA A CA 1
ATOM 2255 C C . ALA A 1 310 ? -17.350 2.827 -50.783 1.00 55.00 310 ALA A C 1
ATOM 2257 O O . ALA A 1 310 ? -18.264 2.111 -51.208 1.00 55.00 310 ALA A O 1
ATOM 2258 N N . GLY A 1 311 ? -17.475 3.520 -49.645 1.00 51.25 311 GLY A N 1
ATOM 2259 C CA . GLY A 1 311 ? -18.679 3.499 -48.805 1.00 51.25 311 GLY A CA 1
ATOM 2260 C C . GLY A 1 311 ? -19.919 4.084 -49.494 1.00 51.25 311 GLY A C 1
ATOM 2261 O O . GLY A 1 311 ? -21.014 3.519 -49.397 1.00 51.25 311 GLY A O 1
ATOM 2262 N N . LEU A 1 312 ? -19.760 5.172 -50.256 1.00 52.94 312 LEU A N 1
ATOM 2263 C CA . LEU A 1 312 ? -20.852 5.780 -51.029 1.00 52.94 312 LEU A CA 1
ATOM 2264 C C . LEU A 1 312 ? -21.312 4.896 -52.200 1.00 52.94 312 LEU A C 1
ATOM 2266 O O . LEU A 1 312 ? -22.516 4.807 -52.461 1.00 52.94 312 LEU A O 1
ATOM 2270 N N . MET A 1 313 ? -20.397 4.178 -52.861 1.00 53.50 313 MET A N 1
ATOM 2271 C CA . MET A 1 313 ? -20.758 3.230 -53.926 1.00 53.50 313 MET A CA 1
ATOM 2272 C C . MET A 1 313 ? -21.497 1.992 -53.394 1.00 53.50 313 MET A C 1
ATOM 2274 O O . MET A 1 313 ? -22.456 1.536 -54.022 1.00 53.50 313 MET A O 1
ATOM 2278 N N . MET A 1 314 ? -21.132 1.481 -52.211 1.00 52.06 314 MET A N 1
ATOM 2279 C CA . MET A 1 314 ? -21.869 0.380 -51.573 1.00 52.06 314 MET A CA 1
ATOM 2280 C C . MET A 1 314 ? -23.272 0.790 -51.103 1.00 52.06 314 MET A C 1
ATOM 2282 O O . MET A 1 314 ? -24.198 -0.020 -51.176 1.00 52.06 314 MET A O 1
ATOM 2286 N N . ARG A 1 315 ? -23.472 2.046 -50.677 1.00 48.41 315 ARG A N 1
ATOM 2287 C CA . ARG A 1 315 ? -24.797 2.552 -50.272 1.00 48.41 315 ARG A CA 1
ATOM 2288 C C . ARG A 1 315 ? -25.758 2.682 -51.458 1.00 48.41 315 ARG A C 1
ATOM 2290 O O . ARG A 1 315 ? -26.931 2.347 -51.317 1.00 48.41 315 ARG A O 1
ATOM 2297 N N . ARG A 1 316 ? -25.261 3.068 -52.641 1.00 49.41 316 ARG A N 1
ATOM 2298 C CA . ARG A 1 316 ? -26.066 3.156 -53.876 1.00 49.41 316 ARG A CA 1
ATOM 2299 C C . ARG A 1 316 ? -26.544 1.798 -54.405 1.00 49.41 316 ARG A C 1
ATOM 2301 O O . ARG A 1 316 ? -27.614 1.738 -54.991 1.00 49.41 316 ARG A O 1
ATOM 2308 N N . ARG A 1 317 ? -25.811 0.706 -54.159 1.00 51.62 317 ARG A N 1
ATOM 2309 C CA . ARG A 1 317 ? -26.214 -0.659 -54.566 1.00 51.62 317 ARG A CA 1
ATOM 2310 C C . ARG A 1 317 ? -27.249 -1.328 -53.653 1.00 51.62 317 ARG A C 1
ATOM 2312 O O . ARG A 1 317 ? -27.732 -2.397 -53.996 1.00 51.62 317 ARG A O 1
ATOM 2319 N N . ARG A 1 318 ? -27.570 -0.741 -52.495 1.00 48.19 318 ARG A N 1
ATOM 2320 C CA . ARG A 1 318 ? -28.576 -1.272 -51.551 1.00 48.19 318 ARG A CA 1
ATOM 2321 C C . ARG A 1 318 ? -29.926 -0.545 -51.604 1.00 48.19 318 ARG A C 1
ATOM 2323 O O . ARG A 1 318 ? -30.828 -0.931 -50.872 1.00 48.19 318 ARG A O 1
ATOM 2330 N N . GLN A 1 319 ? -30.053 0.503 -52.419 1.00 48.75 319 GLN A N 1
ATOM 2331 C CA . GLN A 1 319 ? -31.285 1.291 -52.580 1.00 48.75 319 GLN A CA 1
ATOM 2332 C C . GLN A 1 319 ? -31.836 1.265 -54.019 1.00 48.75 319 GLN A C 1
ATOM 2334 O O . GLN A 1 319 ? -32.648 2.118 -54.368 1.00 48.75 319 GLN A O 1
ATOM 2339 N N . GLY A 1 320 ? -31.386 0.314 -54.842 1.00 42.38 320 GLY A N 1
ATOM 2340 C CA . GLY A 1 320 ? -31.954 0.000 -56.155 1.00 42.38 320 GLY A CA 1
ATOM 2341 C C . GLY A 1 320 ? -32.554 -1.393 -56.147 1.00 42.38 320 GLY A C 1
ATOM 2342 O O . GLY A 1 320 ? -31.962 -2.255 -55.456 1.00 42.38 320 GLY A O 1
#

Nearest PDB structures (foldseek):
  5i2s-assembly1_A  TM=2.143E-01  e=3.880E+00  Vesicular stomatitis Indiana virus strain Mudd-Summers

Foldseek 3Di:
DDDPDDVVVVVVVVPPPCLFWWKKKKKKKKFQKDKDKDFQCVPVVDDWDKDQFFFKKKKKKKKDAVVVRDIDIDIDIDGDDQLVDKDKDKDDDDQWIKIWIRHSGMIMIMIMFTFARIKIKIKMKTDRPPPDPPDPAFSMKTAARMKMKIKIKIKIKIKTTDDDADAAPVPFDQQKKKKKKKKKKKWFWDQAPVGIDIDIDIDMDMDMWTWTAKYKDWDFDAWDPPDPDPDTHTDTDIDIDHIDIDIDMDMDMDIDMDGHNHNGMTHMHIMIMMMMIIDHRDHSPPVPPPPDPPPPPDDVVVVVVVVVVVVVVVVVVVPD

Radius of gyration: 30.15 Å; Cα contacts (8 Å, |Δi|>4): 879; chains: 1; bounding box: 85×39×95 Å

Solvent-accessible surface area (backbone atoms only — not comparable to full-atom values): 16695 Å² total; per-residue (Å²): 142,87,90,86,80,66,72,69,61,60,58,63,66,70,65,65,70,81,77,52,53,19,28,8,29,18,30,8,28,41,34,73,53,44,82,46,79,44,64,73,48,82,85,75,77,70,81,69,54,74,45,55,80,31,24,7,38,41,36,40,22,24,8,22,26,62,81,80,69,46,73,32,71,46,75,49,73,42,69,50,50,64,48,76,51,68,50,76,51,70,14,72,28,100,53,9,26,8,32,37,37,41,40,62,44,34,39,40,23,33,34,32,5,54,28,36,42,12,26,16,32,20,37,40,32,43,35,71,75,72,94,54,93,86,58,92,75,36,19,30,39,37,29,36,32,22,36,40,40,39,38,29,43,35,41,30,29,15,26,4,28,33,46,49,68,34,94,40,54,96,73,57,58,74,47,11,32,5,25,11,26,33,40,41,37,37,38,38,64,42,78,41,99,91,48,72,54,67,48,74,34,80,38,77,49,75,53,74,16,54,6,24,38,23,32,50,42,77,44,84,72,51,66,52,77,88,58,94,59,100,64,76,46,78,36,69,41,80,48,73,46,75,52,40,68,29,76,47,76,52,72,49,75,40,71,40,74,49,75,32,86,29,95,50,72,45,49,24,45,53,40,40,35,26,28,24,40,29,27,3,50,42,61,72,80,69,67,76,78,61,78,77,73,73,80,72,87,52,65,69,61,50,52,52,51,52,52,54,53,53,52,55,56,58,54,58,67,73,76,108

Mean predicted aligned error: 13.51 Å

Secondary structure (DSSP, 8-state):
----SSHHHHHHSS-S------EEEEEEEEEEEEEEEEES-TTS-PPP-EE-TTEEEEEEEEEEETTTTEEEEEEEEESS-TTSS-EEEEEEETTEEEEEEEETTEEEEEEEEESTTEEEEEEEEEEE----TTS---SEEE-TTEEEEEEEEEEEEEEEE--SPBS-GGG----EEEEEEEEEEEEEEEEETTEEEEEEEEEEEEEEEEEB--EEEEEEEEEE-SS-SSS-EEEEEEEEEPPB-EEEEEEEEEEEEEEE-SSS-EEEEEEEEEEEEEEE----------------TTHHHHHHHHHHHHHHHHHHTT--

Sequence (320 aa):
MNRLSMTAVACALALSATTSFAASSASASIQNLQFQIFDLMPADGVANYYKTTNLGINLSVSASDGSTGSTESHSYSRSTGLFTFSKNTSADVDVSQAQASLLASGMTVSGSANGAQTSFSGSLQSNSNNSWPYYYNGTLTLSAHSVLIVTADALVQAAASNGQACGNYYYCGSTEQASASAFMNLSYSVAGQAGSTSGSSTNNLSLSAAARGEYTYQSYRGYDWSQPDWYNHPIYENITVPKSDQTLEQSGKFYAVFTNISDTEQLANFNLGVSVNGSASTGLLRAAVLPSAVPEANGLALAAVGLMTAGLMMRRRRQG

pLDDT: mean 78.05, std 20.2, range [30.53, 97.94]